Protein AF-A0A0F9GSS4-F1 (afdb_monomer)

Structure (mmCIF, N/CA/C/O backbone):
data_AF-A0A0F9GSS4-F1
#
_entry.id   AF-A0A0F9GSS4-F1
#
loop_
_atom_site.group_PDB
_atom_site.id
_atom_site.type_symbol
_atom_site.label_atom_id
_atom_site.label_alt_id
_atom_site.label_comp_id
_atom_site.label_asym_id
_atom_site.label_entity_id
_atom_site.label_seq_id
_atom_site.pdbx_PDB_ins_code
_atom_site.Cartn_x
_atom_site.Cartn_y
_atom_site.Cartn_z
_atom_site.occupancy
_atom_site.B_iso_or_equiv
_atom_site.auth_seq_id
_atom_site.auth_comp_id
_atom_site.auth_asym_id
_atom_site.auth_atom_id
_atom_site.pdbx_PDB_model_num
ATOM 1 N N . MET A 1 1 ? 0.639 -5.508 62.260 1.00 58.44 1 MET A N 1
ATOM 2 C CA . MET A 1 1 ? 1.018 -4.726 61.060 1.00 58.44 1 MET A CA 1
ATOM 3 C C . MET A 1 1 ? 0.073 -3.537 60.925 1.00 58.44 1 MET A C 1
ATOM 5 O O . MET A 1 1 ? -1.113 -3.721 61.184 1.00 58.44 1 MET A O 1
ATOM 9 N N . PRO A 1 2 ? 0.558 -2.325 60.603 1.00 60.31 2 PRO A N 1
ATOM 10 C CA . PRO A 1 2 ? -0.288 -1.136 60.530 1.00 60.31 2 PRO A CA 1
ATOM 11 C C . PRO A 1 2 ? -1.184 -1.187 59.284 1.00 60.31 2 PRO A C 1
ATOM 13 O O . PRO A 1 2 ? -0.703 -1.412 58.174 1.00 60.31 2 PRO A O 1
ATOM 16 N N . LYS A 1 3 ? -2.490 -0.946 59.466 1.00 64.44 3 LYS A N 1
ATOM 17 C CA . LYS A 1 3 ? -3.532 -0.980 58.415 1.00 64.44 3 LYS A CA 1
ATOM 18 C C . LYS A 1 3 ? -3.241 -0.066 57.206 1.00 64.44 3 LYS A C 1
ATOM 20 O O . LYS A 1 3 ? -3.822 -0.255 56.142 1.00 64.44 3 LYS A O 1
ATOM 25 N N . SER A 1 4 ? -2.325 0.896 57.338 1.00 66.56 4 SER A N 1
ATOM 26 C CA . SER A 1 4 ? -1.895 1.795 56.260 1.00 66.56 4 SER A CA 1
ATOM 27 C C . SER A 1 4 ? -1.023 1.111 55.200 1.00 66.56 4 SER A C 1
ATOM 29 O O . SER A 1 4 ? -1.161 1.416 54.017 1.00 66.56 4 SER A O 1
ATOM 31 N N . ALA A 1 5 ? -0.174 0.153 55.585 1.00 63.75 5 ALA A N 1
ATOM 32 C CA . ALA A 1 5 ? 0.691 -0.566 54.644 1.00 63.75 5 ALA A CA 1
ATOM 33 C C . ALA A 1 5 ? -0.115 -1.523 53.748 1.00 63.75 5 ALA A C 1
ATOM 35 O O . ALA A 1 5 ? 0.161 -1.654 52.557 1.00 63.75 5 ALA A O 1
ATOM 36 N N . GLU A 1 6 ? -1.164 -2.135 54.301 1.00 69.25 6 GLU A N 1
ATOM 37 C CA . GLU A 1 6 ? -2.068 -3.021 53.562 1.00 69.25 6 GLU A CA 1
ATOM 38 C C . GLU A 1 6 ? -2.932 -2.243 52.554 1.00 69.25 6 GLU A C 1
ATOM 40 O O . GLU A 1 6 ? -3.163 -2.706 51.438 1.00 69.25 6 GLU A O 1
ATOM 45 N N . PHE A 1 7 ? -3.350 -1.020 52.902 1.00 69.75 7 PHE A N 1
ATOM 46 C CA . PHE A 1 7 ? -4.063 -0.130 51.984 1.00 69.75 7 PHE A CA 1
ATOM 47 C C . PHE A 1 7 ? -3.181 0.308 50.806 1.00 69.75 7 PHE A C 1
ATOM 49 O O . PHE A 1 7 ? -3.615 0.232 49.657 1.00 69.75 7 PHE A O 1
ATOM 56 N N . PHE A 1 8 ? -1.925 0.690 51.065 1.00 61.81 8 PHE A N 1
ATOM 57 C CA . PHE A 1 8 ? -0.970 1.053 50.012 1.00 61.81 8 PHE A CA 1
ATOM 58 C C . PHE A 1 8 ? -0.606 -0.129 49.107 1.00 61.81 8 PHE A C 1
ATOM 60 O O . PHE A 1 8 ? -0.546 0.041 47.890 1.00 61.81 8 PHE A O 1
ATOM 67 N N . LEU A 1 9 ? -0.443 -1.335 49.661 1.00 60.19 9 LEU A N 1
ATOM 68 C CA . LEU A 1 9 ? -0.224 -2.549 48.869 1.00 60.19 9 LEU A CA 1
ATOM 69 C C . LEU A 1 9 ? -1.435 -2.892 47.997 1.00 60.19 9 LEU A C 1
ATOM 71 O O . LEU A 1 9 ? -1.255 -3.227 46.831 1.00 60.19 9 LEU A O 1
ATOM 75 N N . ARG A 1 10 ? -2.666 -2.725 48.498 1.00 63.75 10 ARG A N 1
ATOM 76 C CA . ARG A 1 10 ? -3.885 -2.897 47.688 1.00 63.75 10 ARG A CA 1
ATOM 77 C C . ARG A 1 10 ? -4.026 -1.820 46.608 1.00 63.75 10 ARG A C 1
ATOM 79 O O . ARG A 1 10 ? -4.512 -2.121 45.520 1.00 63.75 10 ARG A O 1
ATOM 86 N N . LEU A 1 11 ? -3.585 -0.587 46.868 1.00 55.00 11 LEU A N 1
ATOM 87 C CA . LEU A 1 11 ? -3.580 0.493 45.874 1.00 55.00 11 LEU A CA 1
ATOM 88 C C . LEU A 1 11 ? -2.537 0.245 44.769 1.00 55.00 11 LEU A C 1
ATOM 90 O O . LEU A 1 11 ? -2.820 0.462 43.591 1.00 55.00 11 LEU A O 1
ATOM 94 N N . LEU A 1 12 ? -1.356 -0.262 45.140 1.00 53.62 12 LEU A N 1
ATOM 95 C CA . LEU A 1 12 ? -0.293 -0.662 44.213 1.00 53.62 12 LEU A CA 1
ATOM 96 C C . LEU A 1 12 ? -0.680 -1.906 43.401 1.00 53.62 12 LEU A C 1
ATOM 98 O O . LEU A 1 12 ? -0.507 -1.900 42.187 1.00 53.62 12 LEU A O 1
ATOM 102 N N . GLN A 1 13 ? -1.298 -2.915 44.026 1.00 54.19 13 GLN A N 1
ATOM 103 C CA . GLN A 1 13 ? -1.827 -4.107 43.345 1.00 54.19 13 GLN A CA 1
ATOM 104 C C . GLN A 1 13 ? -2.989 -3.783 42.392 1.00 54.19 13 GLN A C 1
ATOM 106 O O . GLN A 1 13 ? -3.136 -4.425 41.355 1.00 54.19 13 GLN A O 1
ATOM 111 N N . ARG A 1 14 ? -3.799 -2.756 42.688 1.00 52.41 14 ARG A N 1
ATOM 112 C CA . ARG A 1 14 ? -4.833 -2.265 41.758 1.00 52.41 14 ARG A CA 1
ATOM 113 C C . ARG A 1 14 ? -4.262 -1.484 40.574 1.00 52.41 14 ARG A C 1
ATOM 115 O O . ARG A 1 14 ? -4.923 -1.417 39.543 1.00 52.41 14 ARG A O 1
ATOM 122 N N . ARG A 1 15 ? -3.054 -0.921 40.683 1.00 48.31 15 ARG A N 1
ATOM 123 C CA . ARG A 1 15 ? -2.369 -0.259 39.558 1.00 48.31 15 ARG A CA 1
ATOM 124 C C . ARG A 1 15 ? -1.646 -1.233 38.624 1.00 48.31 15 ARG A C 1
ATOM 126 O O . ARG A 1 15 ? -1.441 -0.888 37.467 1.00 48.31 15 ARG A O 1
ATOM 133 N N . THR A 1 16 ? -1.306 -2.440 39.076 1.00 47.00 16 THR A N 1
ATOM 134 C CA . THR A 1 16 ? -0.590 -3.445 38.267 1.00 47.00 16 THR A CA 1
ATOM 135 C C . THR A 1 16 ? -1.484 -4.401 37.479 1.00 47.00 16 THR A C 1
ATOM 137 O O . THR A 1 16 ? -0.970 -5.164 36.669 1.00 47.00 16 THR A O 1
ATOM 140 N N . ALA A 1 17 ? -2.810 -4.325 37.615 1.00 48.06 17 ALA A N 1
ATOM 141 C CA . ALA A 1 17 ? -3.743 -5.078 36.774 1.00 48.06 17 ALA A CA 1
ATOM 142 C C . ALA A 1 17 ? -4.327 -4.219 35.635 1.00 48.06 17 ALA A C 1
ATOM 144 O O . ALA A 1 17 ? -5.523 -4.280 35.340 1.00 48.06 17 ALA A O 1
ATOM 145 N N . PHE A 1 18 ? -3.491 -3.428 34.953 1.00 47.06 18 PHE A N 1
ATOM 146 C CA . PHE A 1 18 ? -3.773 -3.103 33.553 1.00 47.06 18 PHE A CA 1
ATOM 147 C C . PHE A 1 18 ? -3.562 -4.387 32.754 1.00 47.06 18 PHE A C 1
ATOM 149 O O . PHE A 1 18 ? -2.495 -4.637 32.205 1.00 47.06 18 PHE A O 1
ATOM 156 N N . GLN A 1 19 ? -4.578 -5.247 32.757 1.00 51.62 19 GLN A N 1
ATOM 157 C CA . GLN A 1 19 ? -4.636 -6.378 31.849 1.00 51.62 19 GLN A CA 1
ATOM 158 C C . GLN A 1 19 ? -4.586 -5.783 30.440 1.00 51.62 19 GLN A C 1
ATOM 160 O O . GLN A 1 19 ? -5.501 -5.056 30.042 1.00 51.62 19 GLN A O 1
ATOM 165 N N . SER A 1 20 ? -3.465 -5.982 29.744 1.00 60.16 20 SER A N 1
ATOM 166 C CA . SER A 1 20 ? -3.299 -5.523 28.371 1.00 60.16 20 SER A CA 1
ATOM 167 C C . SER A 1 20 ? -4.475 -6.056 27.566 1.00 60.16 20 SER A C 1
ATOM 169 O O . SER A 1 20 ? -4.737 -7.260 27.588 1.00 60.16 20 SER A O 1
ATOM 171 N N . LEU A 1 21 ? -5.210 -5.159 26.911 1.00 64.62 21 LEU A N 1
ATOM 172 C CA . LEU A 1 21 ? -6.304 -5.544 26.024 1.00 64.62 21 LEU A CA 1
ATOM 173 C C . LEU A 1 21 ? -5.792 -6.595 25.028 1.00 64.62 21 LEU A C 1
ATOM 175 O O . LEU A 1 21 ? -4.620 -6.511 24.648 1.00 64.62 21 LEU A O 1
ATOM 179 N N . PRO A 1 22 ? -6.622 -7.565 24.605 1.00 70.56 22 PRO A N 1
ATOM 180 C CA . PRO A 1 22 ? -6.264 -8.443 23.502 1.00 70.56 22 PRO A CA 1
ATOM 181 C C . PRO A 1 22 ? -5.840 -7.594 22.300 1.00 70.56 22 PRO A C 1
ATOM 183 O O . PRO A 1 22 ? -6.533 -6.643 21.927 1.00 70.56 22 PRO A O 1
ATOM 186 N N . GLN A 1 23 ? -4.667 -7.901 21.760 1.00 78.00 23 GLN A N 1
ATOM 187 C CA . GLN A 1 23 ? -4.088 -7.231 20.605 1.00 78.00 23 GLN A CA 1
ATOM 188 C C . GLN A 1 23 ? -3.841 -8.286 19.549 1.00 78.00 23 GLN A C 1
ATOM 190 O O . GLN A 1 23 ? -3.139 -9.260 19.815 1.00 78.00 23 GLN A O 1
ATOM 195 N N . ASP A 1 24 ? -4.388 -8.060 18.36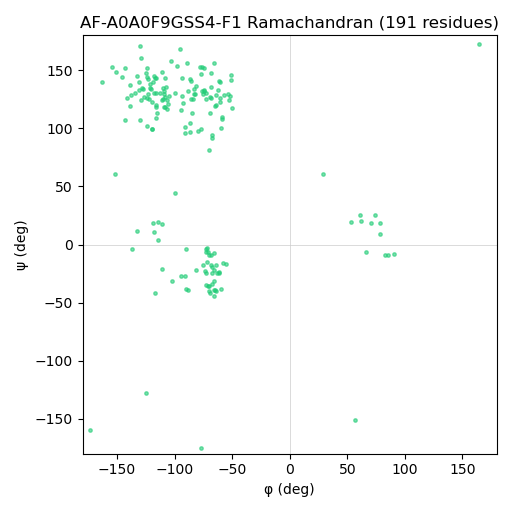4 1.00 79.94 24 ASP A N 1
ATOM 196 C CA . ASP A 1 24 ? -4.167 -8.944 17.234 1.00 79.94 24 ASP A CA 1
ATOM 197 C C . ASP A 1 24 ? -3.256 -8.237 16.241 1.00 79.94 24 ASP A C 1
ATOM 199 O O . ASP A 1 24 ? -3.570 -7.163 15.721 1.00 79.94 24 ASP A O 1
ATOM 203 N N . HIS A 1 25 ? -2.085 -8.825 16.012 1.00 83.00 25 HIS A N 1
ATOM 204 C CA . HIS A 1 25 ? -1.187 -8.356 14.971 1.00 83.00 25 HIS A CA 1
ATOM 205 C C . HIS A 1 25 ? -1.799 -8.668 13.611 1.00 83.00 25 HIS A C 1
ATOM 207 O O . HIS A 1 25 ? -2.151 -9.809 13.315 1.00 83.00 25 HIS A O 1
ATOM 213 N N . VAL A 1 26 ? -1.897 -7.643 12.776 1.00 82.81 26 VAL A N 1
ATOM 214 C CA . VAL A 1 26 ? -2.480 -7.748 11.445 1.00 82.81 26 VAL A CA 1
ATOM 215 C C . VAL A 1 26 ? -1.387 -7.614 10.405 1.00 82.81 26 VAL A C 1
ATOM 217 O O . VAL A 1 26 ? -0.608 -6.660 10.428 1.00 82.81 26 VAL A O 1
ATOM 220 N N . TYR A 1 27 ? -1.392 -8.571 9.483 1.00 88.50 27 TYR A N 1
ATOM 221 C CA . TYR A 1 27 ? -0.626 -8.587 8.244 1.00 88.50 27 TYR A CA 1
ATOM 222 C C . TYR A 1 27 ? -1.623 -8.911 7.137 1.00 88.50 27 TYR A C 1
ATOM 224 O O . TYR A 1 27 ? -2.149 -10.027 7.092 1.00 88.50 27 TYR A O 1
ATOM 232 N N . LYS A 1 28 ? -1.977 -7.919 6.320 1.00 88.56 28 LYS A N 1
ATOM 233 C CA . LYS A 1 28 ? -3.024 -8.066 5.303 1.00 88.56 28 LYS A CA 1
ATOM 234 C C . LYS A 1 28 ? -2.565 -7.483 3.984 1.00 88.56 28 LYS A C 1
ATOM 236 O O . LYS A 1 28 ? -2.082 -6.356 3.947 1.00 88.56 28 LYS A O 1
ATOM 241 N N . LEU A 1 29 ? -2.723 -8.274 2.929 1.00 88.62 29 LEU A N 1
ATOM 242 C CA . LEU A 1 29 ? -2.522 -7.806 1.568 1.00 88.62 29 LEU A CA 1
ATOM 243 C C . LEU A 1 29 ? -3.525 -6.690 1.278 1.00 88.62 29 LEU A C 1
ATOM 245 O O . LEU A 1 29 ? -4.668 -6.736 1.746 1.00 88.62 29 LEU A O 1
ATOM 249 N N . LEU A 1 30 ? -3.054 -5.679 0.560 1.00 87.00 30 LEU A N 1
ATOM 250 C CA . LEU A 1 30 ? -3.923 -4.717 -0.087 1.00 87.00 30 LEU A CA 1
ATOM 251 C C . LEU A 1 30 ? -4.663 -5.425 -1.214 1.00 87.00 30 LEU A C 1
ATOM 253 O O . LEU A 1 30 ? -4.146 -6.365 -1.814 1.00 87.00 30 LEU A O 1
ATOM 257 N N . VAL A 1 31 ? -5.883 -4.978 -1.463 1.00 89.19 31 VAL A N 1
ATOM 258 C CA . VAL A 1 31 ? -6.758 -5.598 -2.443 1.00 89.19 31 VAL A CA 1
ATOM 259 C C . VAL A 1 31 ? -7.261 -4.522 -3.391 1.00 89.19 31 VAL A C 1
ATOM 261 O O . VAL A 1 31 ? -7.671 -3.447 -2.955 1.00 89.19 31 VAL A O 1
ATOM 264 N N . SER A 1 32 ? -7.222 -4.803 -4.685 1.00 84.25 32 SER A N 1
ATOM 265 C CA . SER A 1 32 ? -7.768 -3.938 -5.720 1.00 84.25 32 SER A CA 1
ATOM 266 C C . SER A 1 32 ? -9.254 -3.680 -5.474 1.00 84.25 32 SER A C 1
ATOM 268 O O . SER A 1 32 ? -10.053 -4.607 -5.303 1.00 84.25 32 SER A O 1
ATOM 270 N N . ALA A 1 33 ? -9.632 -2.402 -5.473 1.00 79.00 33 ALA A N 1
ATOM 271 C CA . ALA A 1 33 ? -11.017 -1.996 -5.269 1.00 79.00 33 ALA A CA 1
ATOM 272 C C . ALA A 1 33 ? -11.942 -2.403 -6.434 1.00 79.00 33 ALA A C 1
ATOM 274 O O . ALA A 1 33 ? -13.159 -2.437 -6.253 1.00 79.00 33 ALA A O 1
ATOM 275 N N . SER A 1 34 ? -11.394 -2.690 -7.622 1.00 80.56 34 SER A N 1
ATOM 276 C CA . SER A 1 34 ? -12.181 -3.018 -8.818 1.00 80.56 34 SER A CA 1
ATOM 277 C C . SER A 1 34 ? -12.515 -4.501 -8.952 1.00 80.56 34 SER A C 1
ATOM 279 O O . SER A 1 34 ? -13.617 -4.830 -9.385 1.00 80.56 34 SER A O 1
ATOM 281 N N . ASP A 1 35 ? -11.586 -5.393 -8.610 1.00 81.50 35 ASP A N 1
ATOM 282 C CA . ASP A 1 35 ? -11.687 -6.828 -8.920 1.00 81.50 35 ASP A CA 1
ATOM 283 C C . ASP A 1 35 ? -11.283 -7.756 -7.764 1.00 81.50 35 ASP A C 1
ATOM 285 O O . ASP A 1 35 ? -11.444 -8.972 -7.868 1.00 81.50 35 ASP A O 1
ATOM 289 N N . GLY A 1 36 ? -10.816 -7.215 -6.636 1.00 84.06 36 GLY A N 1
ATOM 290 C CA . GLY A 1 36 ? -10.482 -8.023 -5.468 1.00 84.06 36 GLY A CA 1
ATOM 291 C C . GLY A 1 36 ? -9.136 -8.752 -5.557 1.00 84.06 36 GLY A C 1
ATOM 292 O O . GLY A 1 36 ? -8.857 -9.602 -4.707 1.00 84.06 36 GLY A O 1
ATOM 293 N N . THR A 1 37 ? -8.309 -8.459 -6.563 1.00 86.75 37 THR A N 1
ATOM 294 C CA . THR A 1 37 ? -6.977 -9.060 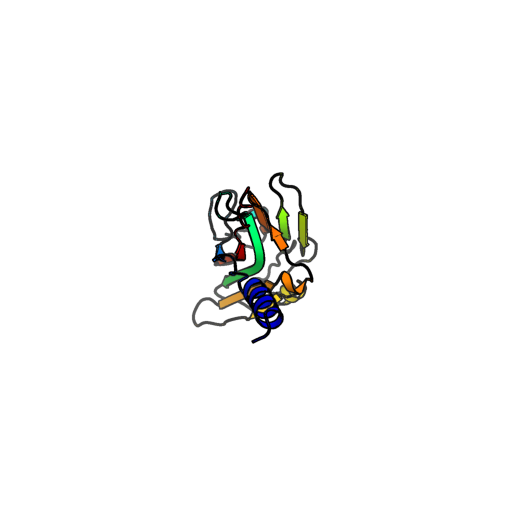-6.715 1.00 86.75 37 THR A CA 1
ATOM 295 C C . THR A 1 37 ? -5.973 -8.439 -5.741 1.00 86.75 37 THR A C 1
ATOM 297 O O . THR A 1 37 ? -6.141 -7.308 -5.287 1.00 86.75 37 THR A O 1
ATOM 300 N N . VAL A 1 38 ? -4.949 -9.204 -5.356 1.00 84.94 38 VAL A N 1
ATOM 301 C CA . VAL A 1 38 ? -3.831 -8.706 -4.526 1.00 84.94 38 VAL A CA 1
ATOM 302 C C . VAL A 1 38 ? -2.648 -8.258 -5.372 1.00 84.94 38 VAL A C 1
ATOM 304 O O . VAL A 1 38 ? -1.906 -7.374 -4.948 1.00 84.94 38 VAL A O 1
ATOM 307 N N . ASP A 1 39 ? -2.533 -8.851 -6.563 1.00 83.12 39 ASP A N 1
ATOM 308 C CA . ASP A 1 39 ? -1.531 -8.479 -7.542 1.00 83.12 39 ASP A CA 1
ATOM 309 C C . ASP A 1 39 ? -1.856 -7.087 -8.055 1.00 83.12 39 ASP A C 1
ATOM 311 O O . ASP A 1 39 ? -2.971 -6.820 -8.512 1.00 83.12 39 ASP A O 1
ATOM 315 N N . MET A 1 40 ? -0.875 -6.196 -7.966 1.00 78.38 40 MET A N 1
ATOM 316 C CA . MET A 1 40 ? -1.035 -4.840 -8.448 1.00 78.38 40 MET A CA 1
ATOM 317 C C . MET A 1 40 ? -1.044 -4.744 -9.977 1.00 78.38 40 MET A C 1
ATOM 319 O O . MET A 1 40 ? -1.275 -3.644 -10.476 1.00 78.38 40 MET A O 1
ATOM 323 N N . ASN A 1 41 ? -0.829 -5.876 -10.676 1.00 66.75 41 ASN A N 1
ATOM 324 C CA . ASN A 1 41 ? -0.977 -6.121 -12.115 1.00 66.75 41 ASN A CA 1
ATOM 325 C C . ASN A 1 41 ? -0.750 -4.859 -12.951 1.00 66.75 41 ASN A C 1
ATOM 327 O O . ASN A 1 41 ? -1.651 -4.353 -13.617 1.00 66.75 41 ASN A O 1
ATOM 331 N N . ILE A 1 42 ? 0.462 -4.327 -12.826 1.00 67.62 42 ILE A N 1
ATOM 332 C CA . ILE A 1 42 ? 0.880 -3.086 -13.464 1.00 67.62 42 ILE A CA 1
ATOM 333 C C . ILE A 1 42 ? 1.144 -3.424 -14.937 1.00 67.62 42 ILE A C 1
ATOM 335 O O . ILE A 1 42 ? 2.165 -4.039 -15.253 1.00 67.62 42 ILE A O 1
ATOM 339 N N . ASP A 1 43 ? 0.180 -3.122 -15.812 1.00 66.56 43 ASP A N 1
ATOM 340 C CA . ASP A 1 43 ? 0.130 -3.596 -17.202 1.00 66.56 43 ASP A CA 1
ATOM 341 C C . ASP A 1 43 ? 0.178 -2.474 -18.256 1.00 66.56 43 ASP A C 1
ATOM 343 O O . ASP A 1 43 ? 0.020 -2.722 -19.455 1.00 66.56 43 ASP A O 1
ATOM 347 N N . ALA A 1 44 ? 0.473 -1.245 -17.827 1.00 65.44 44 ALA A N 1
ATOM 348 C CA . ALA A 1 44 ? 0.511 -0.029 -18.630 1.00 65.44 44 ALA A CA 1
ATOM 349 C C . ALA A 1 44 ? -0.830 0.346 -19.289 1.00 65.44 44 ALA A C 1
ATOM 351 O O . ALA A 1 44 ? -0.837 1.071 -20.292 1.00 65.44 44 ALA A O 1
ATOM 352 N N . SER A 1 45 ? -1.970 -0.076 -18.729 1.00 66.50 45 SER A N 1
ATOM 353 C CA . SER A 1 45 ? -3.310 0.280 -19.231 1.00 66.50 45 SER A CA 1
ATOM 354 C C . SER A 1 45 ? -3.655 1.777 -19.100 1.00 66.50 45 SER A C 1
ATOM 356 O O . SER A 1 45 ? -4.649 2.242 -19.668 1.00 66.50 45 SER A O 1
ATOM 358 N N . GLY A 1 46 ? -2.812 2.570 -18.423 1.00 65.31 46 GLY A N 1
ATOM 359 C CA . GLY A 1 46 ? -2.811 4.039 -18.434 1.00 65.31 46 GLY A CA 1
ATOM 360 C C . GLY A 1 46 ? -3.667 4.705 -17.351 1.00 65.31 46 GLY A C 1
ATOM 361 O O . GLY A 1 46 ? -3.605 5.927 -17.186 1.00 65.31 46 GLY A O 1
ATOM 362 N N . GLY A 1 47 ? -4.462 3.931 -16.608 1.00 76.56 47 GLY A N 1
ATOM 363 C CA . GLY A 1 47 ? -5.294 4.413 -15.503 1.00 76.56 47 GLY A CA 1
ATOM 364 C C . GLY A 1 47 ? -4.572 4.402 -14.152 1.00 76.56 47 GLY A C 1
ATOM 365 O O . GLY A 1 47 ? -3.631 3.650 -13.931 1.00 76.56 47 GLY A O 1
ATOM 366 N N . ALA A 1 48 ? -5.020 5.233 -13.208 1.00 83.25 48 ALA A N 1
ATOM 367 C CA . ALA A 1 48 ? -4.635 5.054 -11.809 1.00 83.25 48 ALA A CA 1
ATOM 368 C C . ALA A 1 48 ? -5.402 3.862 -11.217 1.00 83.25 48 ALA A C 1
ATOM 370 O O . ALA A 1 48 ? -6.625 3.794 -11.361 1.00 83.25 48 ALA A O 1
ATOM 371 N N . VAL A 1 49 ? -4.699 2.963 -10.528 1.00 84.44 49 VAL A N 1
ATOM 372 C CA . VAL A 1 49 ? -5.293 1.794 -9.867 1.00 84.44 49 VAL A CA 1
ATOM 373 C C . VAL A 1 49 ? -5.223 1.975 -8.353 1.00 84.44 49 VAL A C 1
ATOM 375 O O . VAL A 1 49 ? -4.197 2.395 -7.811 1.00 84.44 49 VAL A O 1
ATOM 378 N N . ASN A 1 50 ? -6.335 1.681 -7.674 1.00 90.06 50 ASN A N 1
ATOM 379 C CA . ASN A 1 50 ? -6.486 1.839 -6.229 1.00 90.06 50 ASN A CA 1
ATOM 380 C C . ASN A 1 50 ? -6.478 0.476 -5.534 1.00 90.06 50 ASN A C 1
ATOM 382 O O . ASN A 1 50 ? -7.336 -0.369 -5.801 1.00 90.06 50 ASN A O 1
ATOM 386 N N . PHE A 1 51 ? -5.572 0.322 -4.574 1.00 91.44 51 PHE A N 1
ATOM 387 C CA . PHE A 1 51 ? -5.460 -0.855 -3.723 1.00 91.44 51 PHE A CA 1
ATOM 388 C C . PHE A 1 51 ? -5.746 -0.472 -2.283 1.00 91.44 51 PHE A C 1
ATOM 390 O O . PHE A 1 51 ? -5.047 0.355 -1.694 1.00 91.44 51 PHE A O 1
ATOM 397 N N . ASP A 1 52 ? -6.764 -1.097 -1.709 1.00 93.81 52 ASP A N 1
ATOM 398 C CA . ASP A 1 52 ? -7.312 -0.717 -0.423 1.00 93.81 52 ASP A CA 1
ATOM 399 C C . ASP A 1 52 ? -7.141 -1.834 0.610 1.00 93.81 52 ASP A C 1
ATOM 401 O O . ASP A 1 52 ? -7.292 -3.027 0.342 1.00 93.81 52 ASP A O 1
ATOM 405 N N . TYR A 1 53 ? -6.877 -1.422 1.844 1.00 92.50 53 TYR A N 1
ATOM 406 C CA . TYR A 1 53 ? -7.207 -2.192 3.032 1.00 92.50 53 TYR A CA 1
ATOM 407 C C . TYR A 1 53 ? -8.233 -1.406 3.833 1.00 92.50 53 TYR A C 1
ATOM 409 O O . TYR A 1 53 ? -7.944 -0.308 4.313 1.00 92.50 53 TYR A O 1
ATOM 417 N N . ILE A 1 54 ? -9.417 -1.990 4.002 1.00 92.25 54 ILE A N 1
ATOM 418 C CA . ILE A 1 54 ? -10.493 -1.423 4.812 1.00 92.25 54 ILE A CA 1
ATOM 419 C C . ILE A 1 54 ? -10.392 -2.010 6.216 1.00 92.25 54 ILE A C 1
ATOM 421 O O . ILE A 1 54 ? -10.345 -3.230 6.395 1.00 92.25 54 ILE A O 1
ATOM 425 N N . VAL A 1 55 ? -10.369 -1.141 7.224 1.00 90.44 55 VAL A N 1
ATOM 426 C CA . VAL A 1 55 ? -10.414 -1.560 8.622 1.00 90.44 55 VAL A CA 1
ATOM 427 C C . VAL A 1 55 ? -11.768 -2.227 8.873 1.00 90.44 55 VAL A C 1
ATOM 429 O O . VAL A 1 55 ? -12.804 -1.575 8.709 1.00 90.44 55 VAL A O 1
ATOM 432 N N 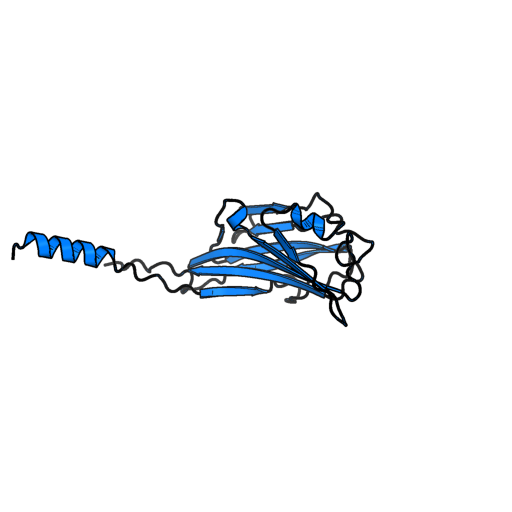. PRO A 1 56 ? -11.792 -3.514 9.264 1.00 87.25 56 PRO A N 1
ATOM 433 C CA . PRO A 1 56 ? -13.040 -4.245 9.413 1.00 87.25 56 PRO A CA 1
ATOM 434 C C . PRO A 1 56 ? -13.915 -3.601 10.490 1.00 87.25 56 PRO A C 1
ATOM 436 O O . PRO A 1 56 ? -13.445 -3.320 11.593 1.00 87.25 56 PRO A O 1
ATOM 439 N N . ALA A 1 57 ? -15.196 -3.406 10.179 1.00 83.38 57 ALA A N 1
ATOM 440 C CA . ALA A 1 57 ? -16.193 -2.989 11.154 1.00 83.38 57 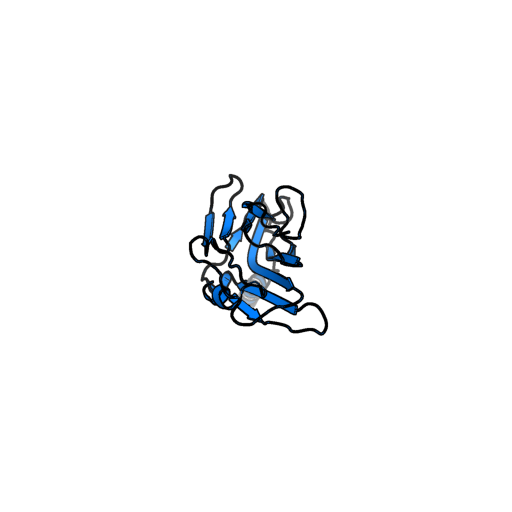ALA A CA 1
ATOM 441 C C . ALA A 1 57 ? -16.784 -4.187 11.906 1.00 83.38 57 ALA A C 1
ATOM 443 O O . ALA A 1 57 ? -17.028 -5.248 11.331 1.00 83.38 57 ALA A O 1
ATOM 444 N N . GLY A 1 58 ? -17.019 -4.020 13.208 1.00 72.38 58 GLY A N 1
ATOM 445 C CA . GLY A 1 58 ? -17.622 -5.039 14.064 1.00 72.38 58 GLY A CA 1
ATOM 446 C C . GLY A 1 58 ? -17.429 -4.747 15.551 1.00 72.38 58 GLY A C 1
ATOM 447 O O . GLY A 1 58 ? -16.684 -3.852 15.926 1.00 72.38 58 GLY A O 1
ATOM 448 N N . THR A 1 59 ? -18.079 -5.533 16.410 1.00 60.12 59 THR A N 1
ATOM 449 C CA . THR A 1 59 ? -18.119 -5.341 17.877 1.00 60.12 59 THR A CA 1
ATOM 450 C C . THR A 1 59 ? -16.807 -5.643 18.600 1.00 60.12 59 THR A C 1
ATOM 452 O O . THR A 1 59 ? -16.708 -5.469 19.810 1.00 60.12 59 THR A O 1
ATOM 455 N N . VAL A 1 60 ? -15.815 -6.167 17.882 1.00 65.69 60 VAL A N 1
ATOM 456 C CA . VAL A 1 60 ? -14.631 -6.766 18.493 1.00 65.69 60 VAL A CA 1
ATOM 457 C C . VAL A 1 60 ? -13.421 -5.842 18.433 1.00 65.69 60 VAL A C 1
ATOM 459 O O . VAL A 1 60 ? -12.603 -5.895 19.343 1.00 65.69 60 VAL A O 1
ATOM 462 N N . TYR A 1 61 ? -13.289 -4.997 17.411 1.00 70.25 61 TYR A N 1
ATOM 463 C CA . TYR A 1 61 ? -12.135 -4.113 17.248 1.00 70.25 61 TYR A CA 1
ATOM 464 C C . TYR A 1 61 ? -12.596 -2.695 16.967 1.00 70.25 61 TYR A C 1
ATOM 466 O O . TYR A 1 61 ? -13.420 -2.475 16.086 1.00 70.25 61 TYR A O 1
ATOM 474 N N . ASP A 1 62 ? -12.007 -1.745 17.683 1.00 76.75 62 ASP A N 1
ATOM 475 C CA . ASP A 1 62 ? -12.423 -0.343 17.620 1.00 76.75 62 ASP A CA 1
ATOM 476 C C . ASP A 1 62 ? -11.382 0.546 16.964 1.00 76.75 62 ASP A C 1
ATOM 478 O O . ASP A 1 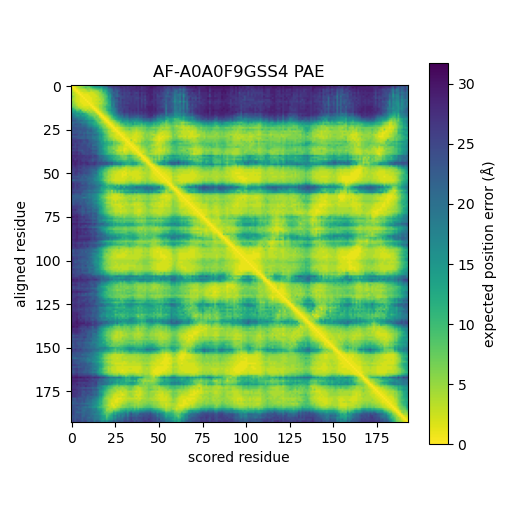62 ? -11.705 1.639 16.518 1.00 76.75 62 ASP A O 1
ATOM 482 N N . ILE A 1 63 ? -10.123 0.107 16.928 1.00 85.50 63 ILE A N 1
ATOM 483 C CA . ILE A 1 63 ? -9.057 0.847 16.267 1.00 85.50 63 ILE A CA 1
ATOM 484 C C . ILE A 1 63 ? -8.038 -0.095 15.635 1.00 85.50 63 ILE A C 1
ATOM 486 O O . ILE A 1 63 ? -7.669 -1.135 16.195 1.00 85.50 63 ILE A O 1
ATOM 490 N N . PHE A 1 64 ? -7.520 0.321 14.489 1.00 88.69 64 PHE A N 1
ATOM 491 C CA . PHE A 1 64 ? -6.345 -0.248 13.857 1.00 88.69 64 PHE A CA 1
ATOM 492 C C . PHE A 1 64 ? -5.172 0.718 14.002 1.00 88.69 64 PHE A C 1
ATOM 494 O O . PHE A 1 64 ? -5.187 1.828 13.480 1.00 88.69 64 PHE A O 1
ATOM 501 N N . MET A 1 65 ? -4.134 0.293 14.714 1.00 88.75 65 MET A N 1
ATOM 502 C CA . MET A 1 65 ? -2.876 1.024 14.793 1.00 88.75 65 MET A CA 1
ATOM 503 C C . MET A 1 65 ? -1.991 0.616 13.622 1.00 88.75 65 MET A C 1
ATOM 505 O O . MET A 1 65 ? -1.308 -0.412 13.673 1.00 88.75 65 MET A O 1
ATOM 509 N N . PHE A 1 66 ? -2.018 1.412 12.563 1.00 88.38 66 PHE A N 1
ATOM 510 C CA . PHE A 1 66 ? -1.220 1.174 11.373 1.00 88.38 66 PHE A CA 1
ATOM 511 C C . PHE A 1 66 ? 0.243 1.543 11.611 1.00 88.38 66 PHE A C 1
ATOM 513 O O . PHE A 1 66 ? 0.570 2.623 12.104 1.00 88.38 66 PHE A O 1
ATOM 520 N N . SER A 1 67 ? 1.132 0.613 11.267 1.00 88.12 67 SER A N 1
ATOM 521 C CA . SER A 1 67 ? 2.560 0.718 11.574 1.00 88.12 67 SER A CA 1
ATOM 522 C C . SER A 1 67 ? 3.436 0.793 10.334 1.00 88.12 67 SER A C 1
ATOM 524 O O . SER A 1 67 ? 4.397 1.567 10.321 1.00 88.12 67 SER A O 1
ATOM 526 N N . ARG A 1 68 ? 3.132 -0.015 9.311 1.00 87.31 68 ARG A N 1
ATOM 527 C CA . ARG A 1 68 ? 3.938 -0.117 8.097 1.00 87.31 68 ARG A CA 1
ATOM 528 C C . ARG A 1 68 ? 3.099 -0.481 6.887 1.00 87.31 68 ARG A C 1
ATOM 530 O O . ARG A 1 68 ? 2.163 -1.271 6.997 1.00 87.31 68 ARG A O 1
ATOM 537 N N . LEU A 1 69 ? 3.540 0.013 5.742 1.00 88.50 69 LEU A N 1
ATOM 538 C CA . LEU A 1 69 ? 3.199 -0.500 4.427 1.00 88.50 69 LEU A CA 1
ATOM 539 C C . LEU A 1 69 ? 4.426 -1.216 3.865 1.00 88.50 69 LEU A C 1
ATOM 541 O O . LEU A 1 69 ? 5.540 -0.712 3.979 1.00 88.50 69 LEU A O 1
ATOM 545 N N . ASN A 1 70 ? 4.240 -2.391 3.284 1.00 88.00 70 ASN A N 1
ATOM 546 C CA . ASN A 1 70 ? 5.311 -3.144 2.652 1.00 88.00 70 ASN A CA 1
ATOM 547 C C . ASN A 1 70 ? 4.951 -3.369 1.191 1.00 88.00 70 ASN A C 1
ATOM 549 O O . ASN A 1 70 ? 3.825 -3.766 0.916 1.00 88.00 70 ASN A O 1
ATOM 553 N N . PHE A 1 71 ? 5.904 -3.161 0.294 1.00 86.50 71 PHE A N 1
ATOM 554 C CA . PHE A 1 71 ? 5.804 -3.599 -1.091 1.00 86.50 71 PHE A CA 1
ATOM 555 C C . PHE A 1 71 ? 6.795 -4.721 -1.340 1.00 86.50 71 PHE A C 1
ATOM 557 O O . PHE A 1 71 ? 7.875 -4.753 -0.741 1.00 86.50 71 PHE A O 1
ATOM 564 N N . VAL A 1 72 ? 6.434 -5.628 -2.233 1.00 86.94 72 VAL A N 1
ATOM 565 C CA . VAL A 1 72 ? 7.365 -6.578 -2.825 1.00 86.94 72 VAL A CA 1
ATOM 566 C C . VAL A 1 72 ? 7.229 -6.455 -4.328 1.00 86.94 72 VAL A C 1
ATOM 568 O O . VAL A 1 72 ? 6.126 -6.534 -4.852 1.00 86.94 72 VAL A O 1
ATOM 571 N N . ILE A 1 73 ? 8.359 -6.250 -4.991 1.00 86.00 73 ILE A N 1
ATOM 572 C CA . ILE A 1 73 ? 8.468 -6.269 -6.446 1.00 86.00 73 ILE A CA 1
ATOM 573 C C . ILE A 1 73 ? 9.305 -7.487 -6.810 1.00 86.00 73 ILE A C 1
ATOM 575 O O . ILE A 1 73 ? 10.371 -7.682 -6.217 1.00 86.00 73 ILE A O 1
ATOM 579 N N . VAL A 1 74 ? 8.827 -8.293 -7.750 1.00 83.38 74 VAL A N 1
ATOM 580 C CA . VAL A 1 74 ? 9.528 -9.469 -8.266 1.00 83.38 74 VAL A CA 1
ATOM 581 C C . VAL A 1 74 ? 9.670 -9.325 -9.771 1.00 83.38 74 VAL A C 1
ATOM 583 O O . VAL A 1 74 ? 8.692 -9.032 -10.460 1.00 83.38 74 VAL A O 1
ATOM 586 N N . ASP A 1 75 ? 10.890 -9.514 -10.265 1.00 82.25 75 ASP A N 1
ATOM 587 C CA . ASP A 1 75 ? 11.167 -9.509 -11.695 1.00 82.25 75 ASP A CA 1
ATOM 588 C C . ASP A 1 75 ? 12.418 -10.327 -12.051 1.00 82.25 75 ASP A C 1
ATOM 590 O O . ASP A 1 75 ? 13.341 -10.458 -11.248 1.00 82.25 75 ASP A O 1
ATOM 594 N N . GLY A 1 76 ? 12.470 -10.855 -13.275 1.00 81.56 76 GLY A N 1
ATOM 595 C CA . GLY A 1 76 ? 13.569 -11.698 -13.756 1.00 81.56 76 GLY A CA 1
ATOM 596 C C . GLY A 1 76 ? 14.899 -10.970 -13.993 1.00 81.56 76 GLY A C 1
ATOM 597 O O . GLY A 1 76 ? 15.902 -11.618 -14.292 1.00 81.56 76 GLY A O 1
ATOM 598 N N . ASN A 1 77 ? 14.933 -9.633 -13.935 1.00 80.75 77 ASN A N 1
ATOM 599 C CA . ASN A 1 77 ? 16.137 -8.863 -14.252 1.00 80.75 77 ASN A CA 1
ATOM 600 C C . ASN A 1 77 ? 16.193 -7.527 -13.488 1.00 80.75 77 ASN A C 1
ATOM 602 O O . ASN A 1 77 ? 16.283 -6.445 -14.081 1.00 80.75 77 ASN A O 1
ATOM 606 N N . ILE A 1 78 ? 16.206 -7.589 -12.156 1.00 82.31 78 ILE A N 1
ATOM 607 C CA . ILE A 1 78 ? 16.315 -6.390 -11.323 1.00 82.31 78 ILE A CA 1
ATOM 608 C C . ILE A 1 78 ? 17.741 -5.832 -11.388 1.00 82.31 78 ILE A C 1
ATOM 610 O O . ILE A 1 78 ? 18.734 -6.496 -11.094 1.00 82.31 78 ILE A O 1
ATOM 614 N N . ARG A 1 79 ? 17.858 -4.551 -11.753 1.00 76.06 79 ARG A N 1
ATOM 615 C CA . ARG A 1 79 ? 19.143 -3.857 -11.924 1.00 76.06 79 ARG A CA 1
ATOM 616 C C . ARG A 1 79 ? 19.282 -2.694 -10.956 1.00 76.06 79 ARG A C 1
ATOM 618 O O . ARG A 1 79 ? 18.326 -1.972 -10.683 1.00 76.06 79 ARG A O 1
ATOM 625 N N . TRP A 1 80 ? 20.511 -2.477 -10.500 1.00 69.94 80 TRP A N 1
ATOM 626 C CA . TRP A 1 80 ? 20.886 -1.291 -9.733 1.00 69.94 80 TRP A CA 1
ATOM 627 C C . TRP A 1 80 ? 20.644 -0.015 -10.549 1.00 69.94 80 TRP A C 1
ATOM 629 O O . TRP A 1 80 ? 20.919 0.013 -11.752 1.00 69.94 80 TRP A O 1
ATOM 639 N N . GLY A 1 81 ? 20.131 1.036 -9.900 1.00 72.44 81 GLY A N 1
ATOM 640 C CA . GLY A 1 81 ? 19.848 2.320 -10.548 1.00 72.44 81 GLY A CA 1
ATOM 641 C C . GLY A 1 81 ? 18.673 2.311 -11.534 1.00 72.44 81 GLY A C 1
ATOM 642 O O . GLY A 1 81 ? 18.591 3.198 -12.383 1.00 72.44 81 GLY A O 1
ATOM 643 N N . ARG A 1 82 ? 17.781 1.315 -11.458 1.00 79.06 82 ARG A N 1
ATOM 644 C CA . ARG A 1 82 ? 16.552 1.212 -12.262 1.00 79.06 82 ARG A CA 1
ATOM 645 C C . ARG A 1 82 ? 15.390 0.732 -11.411 1.00 79.06 82 ARG A C 1
ATOM 647 O O . ARG A 1 82 ? 15.562 -0.206 -10.641 1.00 79.06 82 ARG A O 1
ATOM 654 N N . PHE A 1 83 ? 14.217 1.327 -11.575 1.00 79.75 83 PHE A N 1
ATOM 655 C CA . PHE A 1 83 ? 13.002 0.862 -10.915 1.00 79.75 83 PHE A CA 1
ATOM 656 C C . PHE A 1 83 ? 12.640 -0.547 -11.399 1.00 79.75 83 PHE A C 1
ATOM 658 O O . PHE A 1 83 ? 12.449 -0.741 -12.595 1.00 79.75 83 PHE A O 1
ATOM 665 N N . ALA A 1 84 ? 12.584 -1.530 -10.496 1.00 77.38 84 ALA A N 1
ATOM 666 C CA . ALA A 1 84 ? 12.226 -2.920 -10.811 1.00 77.38 84 ALA A CA 1
ATOM 667 C C . ALA A 1 84 ? 13.052 -3.571 -11.948 1.00 77.38 84 ALA A C 1
ATOM 669 O O . ALA A 1 84 ? 12.613 -4.538 -12.547 1.00 77.38 84 ALA A O 1
ATOM 670 N N . GLY A 1 85 ? 14.238 -3.035 -12.284 1.00 74.12 85 GLY A N 1
ATOM 671 C CA . GLY A 1 85 ? 15.016 -3.476 -13.456 1.00 74.12 85 GLY A CA 1
ATOM 672 C C . GLY A 1 85 ? 14.600 -2.865 -14.801 1.00 74.12 85 GLY A C 1
ATOM 673 O O . GLY A 1 85 ? 15.352 -2.960 -15.781 1.00 74.12 85 GLY A O 1
ATOM 674 N N . LEU A 1 86 ? 13.479 -2.145 -14.830 1.00 72.44 86 LEU A N 1
ATOM 675 C CA . LEU A 1 86 ? 12.917 -1.516 -16.016 1.00 72.44 86 LEU A CA 1
ATOM 676 C C . LEU A 1 86 ? 13.688 -0.266 -16.447 1.00 72.44 86 LEU A C 1
ATOM 678 O O . LEU A 1 86 ? 14.307 0.446 -15.657 1.00 72.44 86 LEU A O 1
ATOM 682 N N . GLY A 1 87 ? 13.647 0.022 -17.750 1.00 65.44 87 GLY A N 1
ATOM 683 C CA . GLY A 1 87 ? 14.078 1.321 -18.278 1.00 65.44 87 GLY A CA 1
ATOM 684 C C . GLY A 1 87 ? 13.065 2.445 -18.020 1.00 65.44 87 GLY A C 1
ATOM 685 O O . GLY A 1 87 ? 13.430 3.616 -18.115 1.00 65.44 87 GLY A O 1
ATOM 686 N N . ALA A 1 88 ? 11.813 2.091 -17.707 1.00 65.31 88 ALA A N 1
ATOM 687 C CA . ALA A 1 88 ? 10.722 3.012 -17.414 1.00 65.31 88 ALA A CA 1
ATOM 688 C C . ALA A 1 88 ? 10.600 3.272 -15.904 1.00 65.31 88 ALA A C 1
ATOM 690 O O . ALA A 1 88 ? 10.802 2.381 -15.085 1.00 65.31 88 ALA A O 1
ATOM 691 N N . ALA A 1 89 ? 10.266 4.512 -15.554 1.00 70.94 89 ALA A N 1
ATOM 692 C CA . ALA A 1 89 ? 10.040 4.956 -14.185 1.00 70.94 89 ALA A CA 1
ATOM 693 C C . ALA A 1 89 ? 8.543 4.978 -13.857 1.00 70.94 89 ALA A C 1
ATOM 695 O O . ALA A 1 89 ? 7.721 5.231 -14.748 1.00 70.94 89 ALA A O 1
ATOM 696 N N . LEU A 1 90 ? 8.199 4.827 -12.572 1.00 78.19 90 LEU A N 1
ATOM 697 C CA . LEU A 1 90 ? 6.900 5.282 -12.069 1.00 78.19 90 LEU A CA 1
ATOM 698 C C . LEU A 1 90 ? 6.906 6.806 -12.144 1.00 78.19 90 LEU A C 1
ATOM 700 O O . LEU A 1 90 ? 7.380 7.483 -11.230 1.00 78.19 90 LEU A O 1
ATOM 704 N N . ASN A 1 91 ? 6.426 7.354 -13.258 1.00 74.25 91 ASN A N 1
ATOM 705 C CA . ASN A 1 91 ? 6.532 8.787 -13.540 1.00 74.25 91 ASN A CA 1
ATOM 706 C C . ASN A 1 91 ? 5.765 9.643 -12.532 1.00 74.25 91 ASN A C 1
ATOM 708 O O . ASN A 1 91 ? 6.132 10.789 -12.296 1.00 74.25 91 ASN A O 1
ATOM 712 N N . ASN A 1 92 ? 4.750 9.056 -11.909 1.00 74.38 92 ASN A N 1
ATOM 713 C CA . ASN A 1 92 ? 3.905 9.707 -10.922 1.00 74.38 92 ASN A CA 1
ATOM 714 C C . ASN A 1 92 ? 4.065 9.066 -9.535 1.00 74.38 92 ASN A C 1
ATOM 716 O O . ASN A 1 92 ? 3.188 9.188 -8.694 1.00 74.38 92 ASN A O 1
ATOM 720 N N . GLY A 1 93 ? 5.164 8.335 -9.316 1.00 78.06 93 GLY A N 1
ATOM 721 C CA . GLY A 1 93 ? 5.502 7.717 -8.038 1.00 78.06 93 GLY A CA 1
ATOM 722 C C . GLY A 1 93 ? 4.433 6.774 -7.475 1.00 78.06 93 GLY A C 1
ATOM 723 O O . GLY A 1 93 ? 3.689 6.118 -8.203 1.00 78.06 93 GLY A O 1
ATOM 724 N N . VAL A 1 94 ? 4.411 6.686 -6.146 1.00 82.00 94 VAL A N 1
ATOM 725 C CA . VAL A 1 94 ? 3.408 5.969 -5.353 1.00 82.00 94 VAL A CA 1
ATOM 726 C C . VAL A 1 94 ? 2.720 6.958 -4.422 1.00 82.00 94 VAL A C 1
ATOM 728 O O . VAL A 1 94 ? 3.369 7.748 -3.724 1.00 82.00 94 VAL A O 1
ATOM 731 N N . LEU A 1 95 ? 1.396 6.874 -4.387 1.00 86.31 95 LEU A N 1
ATOM 732 C CA . LEU A 1 95 ? 0.536 7.687 -3.547 1.00 86.31 95 LEU A CA 1
ATOM 733 C C . LEU A 1 95 ? -0.064 6.811 -2.442 1.00 86.31 95 LEU A C 1
ATOM 735 O O . LEU A 1 95 ? -0.795 5.868 -2.722 1.00 86.31 95 LEU A O 1
ATOM 739 N N . LEU A 1 96 ? 0.229 7.116 -1.177 1.00 87.75 96 LEU A N 1
ATOM 740 C CA . LEU A 1 96 ? -0.410 6.482 -0.023 1.00 87.75 96 LEU A CA 1
ATOM 741 C C . LEU A 1 96 ? -1.360 7.470 0.652 1.00 87.75 96 LEU A C 1
ATOM 743 O O . LEU A 1 96 ? -0.966 8.561 1.063 1.00 87.75 96 LEU A O 1
ATOM 747 N N . GLN A 1 97 ? -2.605 7.055 0.836 1.00 90.38 97 GLN A N 1
ATOM 748 C CA . GLN A 1 97 ? -3.642 7.835 1.493 1.00 90.38 97 GLN A CA 1
ATOM 749 C C . GLN A 1 97 ? -4.258 7.052 2.649 1.00 90.38 97 GLN A C 1
ATOM 751 O O . GLN A 1 97 ? -4.395 5.830 2.606 1.00 90.38 97 GLN A O 1
ATOM 756 N N . VAL A 1 98 ? -4.672 7.779 3.680 1.00 91.38 98 VAL A N 1
ATOM 757 C CA . VAL A 1 98 ? -5.640 7.289 4.661 1.00 91.38 98 VAL A CA 1
ATOM 758 C C . VAL A 1 98 ? -6.918 8.060 4.459 1.00 91.38 98 VAL A C 1
ATOM 760 O O . VAL A 1 98 ? -6.897 9.290 4.492 1.00 91.38 98 VAL A O 1
ATOM 763 N N . LEU A 1 99 ? -8.008 7.334 4.253 1.00 94.75 99 LEU A N 1
ATOM 764 C CA . LEU A 1 99 ? -9.329 7.905 4.064 1.00 94.75 99 LEU A CA 1
ATOM 765 C C . LEU A 1 99 ? -10.238 7.464 5.206 1.00 94.75 99 LEU A C 1
ATOM 767 O O . LEU A 1 99 ? -10.118 6.336 5.696 1.00 94.75 99 LEU A O 1
ATOM 771 N N . ASP A 1 100 ? -11.119 8.362 5.630 1.00 94.75 100 ASP A N 1
ATOM 772 C CA . ASP A 1 100 ? -12.191 8.007 6.551 1.00 94.75 100 ASP A CA 1
ATOM 773 C C . ASP A 1 100 ? -13.335 7.265 5.841 1.00 94.75 100 ASP A C 1
ATOM 775 O O . ASP A 1 100 ? -13.249 6.904 4.665 1.00 94.75 100 ASP A O 1
ATOM 779 N N . ASP A 1 101 ? -14.402 6.997 6.586 1.00 94.25 101 ASP A N 1
ATOM 780 C CA . ASP A 1 101 ? -15.608 6.310 6.127 1.00 94.25 101 ASP A CA 1
ATOM 781 C C . ASP A 1 101 ? -16.447 7.122 5.123 1.00 94.25 101 ASP A C 1
ATOM 783 O O . ASP A 1 101 ? -17.371 6.577 4.522 1.00 94.25 101 ASP A O 1
ATOM 787 N N . ASN A 1 102 ? -16.118 8.400 4.919 1.00 94.81 102 ASN A N 1
ATOM 788 C CA . ASN A 1 102 ? -16.759 9.304 3.966 1.00 94.81 102 ASN A CA 1
ATOM 789 C C . ASN A 1 102 ? -15.828 9.660 2.797 1.00 94.81 102 ASN A C 1
ATOM 791 O O . ASN A 1 102 ? -16.061 10.645 2.095 1.00 94.81 102 ASN A O 1
ATOM 795 N N . ASP A 1 103 ? -14.772 8.870 2.588 1.00 93.12 103 ASP A N 1
ATOM 796 C CA . ASP A 1 103 ? -13.768 9.068 1.545 1.00 93.12 103 ASP A CA 1
ATOM 797 C C . ASP A 1 103 ? -12.987 10.391 1.666 1.00 93.12 103 ASP A C 1
ATOM 799 O O . ASP A 1 103 ? -12.354 10.839 0.705 1.00 93.12 103 ASP A O 1
ATOM 803 N N . VAL A 1 104 ? -12.967 11.011 2.849 1.00 94.38 104 VAL A N 1
ATOM 804 C CA . VAL A 1 104 ? -12.171 12.216 3.101 1.00 94.38 104 VAL A CA 1
ATOM 805 C C . VAL A 1 104 ? -10.740 11.810 3.434 1.00 94.38 104 VAL A C 1
ATOM 807 O O . VAL A 1 104 ? -10.494 10.968 4.298 1.00 94.38 104 VAL A O 1
ATOM 810 N N . ILE A 1 105 ? -9.773 12.426 2.752 1.00 92.44 105 ILE A N 1
ATOM 811 C CA . ILE A 1 105 ? -8.345 12.187 2.983 1.00 92.44 105 ILE A CA 1
ATOM 812 C C . ILE A 1 105 ? -7.955 12.760 4.350 1.00 92.44 105 ILE A C 1
ATOM 814 O O . ILE A 1 105 ? -7.936 13.973 4.549 1.00 92.44 105 ILE A O 1
ATOM 818 N N . GLN A 1 106 ? -7.598 11.873 5.273 1.00 90.19 106 GLN A N 1
ATOM 819 C CA . GLN A 1 106 ? -7.128 12.207 6.616 1.00 90.19 106 GLN A CA 1
ATOM 820 C C . GLN A 1 106 ? -5.609 12.381 6.652 1.00 90.19 106 GLN A C 1
ATOM 822 O O . GLN A 1 106 ? -5.090 13.258 7.339 1.00 90.19 106 GLN A O 1
ATOM 827 N N . GLN A 1 107 ? -4.885 11.543 5.905 1.00 86.31 107 GLN A N 1
ATOM 828 C CA . GLN A 1 107 ? -3.438 11.659 5.730 1.00 86.31 107 GLN A CA 1
ATOM 829 C C . GLN A 1 107 ? -3.023 11.291 4.313 1.00 86.31 107 GLN A C 1
ATOM 831 O O . GLN A 1 107 ? -3.661 10.478 3.644 1.00 86.31 107 GLN A O 1
ATOM 836 N N . HIS A 1 108 ? -1.916 11.889 3.890 1.00 82.44 108 HIS A N 1
ATOM 837 C CA . HIS A 1 108 ? -1.359 11.751 2.560 1.00 82.44 108 HIS A CA 1
ATOM 838 C C . HIS A 1 108 ? 0.164 11.633 2.674 1.00 82.44 108 HIS A C 1
ATOM 840 O O . HIS A 1 108 ? 0.825 12.533 3.191 1.00 82.44 108 HIS A O 1
ATOM 846 N N . PHE A 1 109 ? 0.712 10.515 2.206 1.00 76.06 109 PHE A N 1
ATOM 847 C CA . PHE A 1 109 ? 2.145 10.292 2.073 1.00 76.06 109 PHE A CA 1
ATOM 848 C C . PHE A 1 109 ? 2.439 10.145 0.588 1.00 76.06 109 PHE A C 1
ATOM 850 O O . PHE A 1 109 ? 1.978 9.191 -0.041 1.00 76.06 109 PHE A O 1
ATOM 857 N N . SER A 1 110 ? 3.166 11.110 0.032 1.00 67.94 110 SER A N 1
ATOM 858 C CA . SER A 1 110 ? 3.244 11.252 -1.412 1.00 67.94 110 SER A CA 1
ATOM 859 C C . SER A 1 110 ? 4.645 11.170 -1.980 1.00 67.94 110 SER A C 1
ATOM 861 O O . SER A 1 110 ? 5.565 11.817 -1.480 1.00 67.94 110 SER A O 1
ATOM 863 N N . THR A 1 111 ? 4.742 10.465 -3.105 1.00 62.62 111 THR A N 1
ATOM 864 C CA . THR A 1 111 ? 5.698 10.751 -4.185 1.00 62.62 111 THR A CA 1
ATOM 865 C C . THR A 1 111 ? 4.969 11.084 -5.492 1.00 62.62 111 THR A C 1
ATOM 867 O O . THR A 1 111 ? 5.580 11.033 -6.548 1.00 62.62 111 THR A O 1
ATOM 870 N N . ASP A 1 112 ? 3.683 11.451 -5.452 1.00 60.97 112 ASP A N 1
ATOM 871 C CA . ASP A 1 112 ? 2.817 11.686 -6.626 1.00 60.97 112 ASP A CA 1
ATOM 872 C C . ASP A 1 112 ? 3.315 12.764 -7.609 1.00 60.97 112 ASP A C 1
ATOM 874 O O . ASP A 1 112 ? 2.898 12.818 -8.762 1.00 60.97 112 ASP A O 1
ATOM 878 N N . VAL A 1 113 ? 4.269 13.587 -7.172 1.00 62.91 113 VAL A N 1
ATOM 879 C CA . VAL A 1 113 ? 4.980 14.599 -7.968 1.00 62.91 113 VAL A CA 1
ATOM 880 C C . VAL A 1 113 ? 6.474 14.299 -8.147 1.00 62.91 113 VAL A C 1
ATOM 882 O O . VAL A 1 113 ? 7.217 15.116 -8.697 1.00 62.91 113 VAL A O 1
ATOM 885 N N . HIS A 1 114 ? 6.957 13.161 -7.651 1.00 71.88 114 HIS A N 1
ATOM 886 C CA . HIS A 1 114 ? 8.355 12.735 -7.687 1.00 71.88 114 HIS A CA 1
ATOM 887 C C . HIS A 1 114 ? 8.469 11.369 -8.369 1.00 71.88 114 HIS A C 1
ATOM 889 O O . HIS A 1 114 ? 8.196 10.342 -7.748 1.00 71.88 114 HIS A O 1
ATOM 895 N N . PRO A 1 115 ? 8.903 11.346 -9.642 1.00 76.50 115 PRO A N 1
ATOM 896 C CA . PRO A 1 115 ? 9.115 10.103 -10.361 1.00 76.50 115 PRO A CA 1
ATOM 897 C C . PRO A 1 115 ? 10.044 9.159 -9.589 1.00 76.50 115 PRO A C 1
ATOM 899 O O . PRO A 1 115 ? 11.149 9.563 -9.222 1.00 76.50 115 PRO A O 1
ATOM 902 N N . LEU A 1 116 ? 9.639 7.900 -9.411 1.00 79.69 116 LEU A N 1
ATOM 903 C CA . LEU A 1 116 ? 10.518 6.846 -8.898 1.00 79.69 116 LEU A CA 1
ATOM 904 C C . LEU A 1 116 ? 11.185 6.172 -10.099 1.00 79.69 116 LEU A C 1
ATOM 906 O O . LEU A 1 116 ? 10.596 5.325 -10.773 1.00 79.69 116 LEU A O 1
ATOM 910 N N . ARG A 1 117 ? 12.400 6.619 -10.418 1.00 78.94 117 ARG A N 1
ATOM 911 C CA . ARG A 1 117 ? 13.200 6.152 -11.562 1.00 78.94 117 ARG A CA 1
ATOM 912 C C . ARG A 1 117 ? 14.104 4.990 -11.188 1.00 78.94 117 ARG A C 1
ATOM 914 O O . ARG A 1 117 ? 14.468 4.186 -12.044 1.00 78.94 117 ARG A O 1
ATOM 921 N N . THR A 1 118 ? 14.472 4.920 -9.919 1.00 78.94 118 THR A N 1
ATOM 922 C CA . THR A 1 118 ? 15.378 3.934 -9.345 1.00 78.94 118 THR A CA 1
ATOM 923 C C . THR A 1 118 ? 14.747 3.295 -8.109 1.00 78.94 118 THR A C 1
ATOM 925 O O . THR A 1 118 ? 13.826 3.851 -7.507 1.00 78.94 118 THR A O 1
ATOM 928 N N . ASN A 1 119 ? 15.231 2.120 -7.702 1.00 76.25 119 ASN A N 1
ATOM 929 C CA . ASN A 1 119 ? 14.758 1.481 -6.465 1.00 76.25 119 ASN A CA 1
ATOM 930 C C . ASN A 1 119 ? 15.176 2.286 -5.227 1.00 76.25 119 ASN A C 1
ATOM 932 O O . ASN A 1 119 ? 14.567 2.187 -4.164 1.00 76.25 119 ASN A O 1
ATOM 936 N N . GLU A 1 120 ? 16.242 3.062 -5.367 1.00 75.19 120 GLU A N 1
ATOM 937 C CA . GLU A 1 120 ? 16.806 3.947 -4.368 1.00 75.19 120 GLU A CA 1
ATOM 938 C C . GLU A 1 120 ? 15.932 5.188 -4.143 1.00 75.19 120 GLU A C 1
ATOM 940 O O . GLU A 1 120 ? 15.936 5.729 -3.039 1.00 75.19 120 GLU A O 1
ATOM 945 N N . ASP A 1 121 ? 15.113 5.588 -5.124 1.00 77.00 121 ASP A N 1
ATOM 946 C CA . ASP A 1 121 ? 14.207 6.739 -4.995 1.00 77.00 121 ASP A CA 1
ATOM 947 C C . ASP A 1 121 ? 13.117 6.502 -3.936 1.00 77.00 121 ASP A C 1
ATOM 949 O O . ASP A 1 121 ? 12.622 7.452 -3.327 1.00 77.00 121 ASP A O 1
ATOM 953 N N . PHE A 1 122 ? 12.813 5.239 -3.608 1.00 75.88 122 PHE A N 1
ATOM 954 C CA . PHE A 1 122 ? 11.982 4.910 -2.446 1.00 75.88 122 PHE A CA 1
ATOM 955 C C . PHE A 1 122 ? 12.604 5.370 -1.121 1.00 75.88 122 PHE A C 1
ATOM 957 O O . PHE A 1 122 ? 11.877 5.591 -0.157 1.00 75.88 122 PHE A O 1
ATOM 964 N N . GLY A 1 123 ? 13.925 5.555 -1.054 1.00 69.19 123 GLY A N 1
ATOM 965 C CA . GLY A 1 123 ? 14.611 6.117 0.110 1.00 69.19 123 GLY A CA 1
ATOM 966 C C . GLY A 1 123 ? 14.222 7.570 0.410 1.00 69.19 123 GLY A C 1
ATOM 967 O O . GLY A 1 123 ? 14.420 8.029 1.534 1.00 69.19 123 GLY A O 1
ATOM 968 N N . GLY A 1 124 ? 13.622 8.283 -0.552 1.00 64.88 124 GLY A N 1
ATOM 969 C CA . GLY A 1 124 ? 13.029 9.605 -0.326 1.00 64.88 124 GLY A CA 1
ATOM 970 C C . GLY A 1 124 ? 11.775 9.570 0.557 1.00 64.88 124 GLY A C 1
ATOM 971 O O . GLY A 1 124 ? 11.391 10.588 1.133 1.00 64.88 124 GLY A O 1
ATOM 972 N N . LEU A 1 125 ? 11.151 8.401 0.718 1.00 68.62 125 LEU A N 1
ATOM 973 C CA . LEU A 1 125 ? 10.021 8.206 1.619 1.00 68.62 125 LEU A CA 1
ATOM 974 C C . LEU A 1 125 ? 10.524 7.964 3.050 1.00 68.62 125 LEU A C 1
ATOM 976 O O . LEU A 1 125 ? 11.428 7.166 3.307 1.00 68.62 125 LEU A O 1
ATOM 980 N N . THR A 1 126 ? 9.918 8.643 4.024 1.00 60.97 126 THR A N 1
ATOM 981 C CA . THR A 1 126 ? 10.378 8.580 5.419 1.00 60.97 126 THR A CA 1
ATOM 982 C C . THR A 1 126 ? 10.318 7.163 5.989 1.00 60.97 126 THR A C 1
ATOM 984 O O . THR A 1 126 ? 9.263 6.552 6.098 1.00 60.97 126 THR A O 1
ATOM 987 N N . GLY A 1 127 ? 11.453 6.651 6.460 1.00 61.75 127 GLY A N 1
ATOM 988 C CA . GLY A 1 127 ? 11.472 5.370 7.153 1.00 61.75 127 GLY A CA 1
ATOM 989 C C . GLY A 1 127 ? 11.296 4.157 6.249 1.00 61.75 127 GLY A C 1
ATOM 990 O O . GLY A 1 127 ? 10.834 3.118 6.734 1.00 61.75 127 GLY A O 1
ATOM 991 N N . VAL A 1 128 ? 11.661 4.298 4.976 1.00 72.56 128 VAL A N 1
ATOM 992 C CA . VAL A 1 128 ? 11.822 3.178 4.060 1.00 72.56 128 VAL A CA 1
ATOM 993 C C . VAL A 1 128 ? 13.117 2.430 4.333 1.00 72.56 128 VAL A C 1
ATOM 995 O O . VAL A 1 128 ? 14.185 3.024 4.432 1.00 72.56 128 VAL A O 1
ATOM 998 N N . ASP A 1 129 ? 12.999 1.109 4.416 1.00 73.19 129 ASP A N 1
ATOM 999 C CA . ASP A 1 129 ? 14.123 0.185 4.341 1.00 73.19 129 ASP A CA 1
ATOM 1000 C C . ASP A 1 129 ? 13.888 -0.737 3.123 1.00 73.19 129 ASP A C 1
ATOM 1002 O O . ASP A 1 129 ? 12.845 -1.396 3.047 1.00 73.19 129 ASP A O 1
ATOM 1006 N N . ASN A 1 130 ? 14.821 -0.787 2.167 1.00 69.81 130 ASN A N 1
ATOM 1007 C CA . ASN A 1 130 ? 14.776 -1.669 0.993 1.00 69.81 130 ASN A CA 1
ATOM 1008 C C . ASN A 1 130 ? 16.041 -2.543 0.906 1.00 69.81 130 ASN A C 1
ATOM 1010 O O . ASN A 1 130 ? 17.130 -2.121 1.287 1.00 69.81 130 ASN A O 1
ATOM 1014 N N . VAL A 1 131 ? 15.906 -3.794 0.449 1.00 67.56 131 VAL A N 1
ATOM 1015 C CA . VAL A 1 131 ? 17.043 -4.732 0.328 1.00 67.56 131 VAL A CA 1
ATOM 1016 C C . VAL A 1 131 ? 16.884 -5.588 -0.919 1.00 67.56 131 VAL A C 1
ATOM 1018 O O . VAL A 1 131 ? 16.086 -6.515 -0.900 1.00 67.56 131 VAL A O 1
ATOM 1021 N N . ILE A 1 132 ? 17.674 -5.346 -1.964 1.00 73.06 132 ILE A N 1
ATOM 1022 C CA . ILE A 1 132 ? 17.654 -6.192 -3.168 1.00 73.06 132 ILE A CA 1
ATOM 1023 C C . ILE A 1 132 ? 18.113 -7.611 -2.806 1.00 73.06 132 ILE A C 1
ATOM 1025 O O . ILE A 1 132 ? 19.161 -7.797 -2.181 1.00 73.06 132 ILE A O 1
ATOM 1029 N N . ARG A 1 133 ? 17.326 -8.616 -3.196 1.00 72.44 133 ARG A N 1
ATOM 1030 C CA . ARG A 1 133 ? 17.657 -10.034 -3.047 1.00 72.44 133 ARG A CA 1
ATOM 1031 C C . ARG A 1 133 ? 17.783 -10.665 -4.422 1.00 72.44 133 ARG A C 1
ATOM 1033 O O . ARG A 1 133 ? 16.776 -10.855 -5.093 1.00 72.44 133 ARG A O 1
ATOM 1040 N N . LEU A 1 134 ? 19.018 -10.992 -4.794 1.00 74.25 134 LEU A N 1
ATOM 1041 C CA . LEU A 1 134 ? 19.303 -11.700 -6.035 1.00 74.25 134 LEU A CA 1
ATOM 1042 C C . LEU A 1 134 ? 19.077 -13.203 -5.850 1.00 74.25 134 LEU A C 1
ATOM 1044 O O . LEU A 1 134 ? 19.503 -13.762 -4.831 1.00 74.25 134 LEU A O 1
ATOM 1048 N N . ALA A 1 135 ? 18.435 -13.855 -6.815 1.00 69.75 135 ALA A N 1
ATOM 1049 C CA . ALA A 1 135 ? 18.199 -15.299 -6.799 1.00 69.75 135 ALA A CA 1
ATOM 1050 C C . ALA A 1 135 ? 18.631 -15.952 -8.122 1.00 69.75 135 ALA A C 1
ATOM 1052 O O . ALA A 1 135 ? 18.982 -15.283 -9.083 1.00 69.75 135 ALA A O 1
ATOM 1053 N N . ALA A 1 136 ? 18.642 -17.288 -8.174 1.00 63.09 136 ALA A N 1
ATOM 1054 C CA . ALA A 1 136 ? 18.922 -18.021 -9.417 1.00 63.09 136 ALA A CA 1
ATOM 1055 C C . ALA A 1 136 ? 17.757 -17.963 -10.436 1.00 63.09 136 ALA A C 1
ATOM 1057 O O . ALA A 1 136 ? 17.900 -18.470 -11.546 1.00 63.09 136 ALA A O 1
ATOM 1058 N N . GLY A 1 137 ? 16.617 -17.394 -10.035 1.00 77.12 137 GLY A N 1
ATOM 1059 C CA . GLY A 1 137 ? 15.447 -17.096 -10.862 1.00 77.12 137 GLY A CA 1
ATOM 1060 C C . GLY A 1 137 ? 15.109 -15.614 -10.720 1.00 77.12 137 GLY A C 1
ATOM 1061 O O . GLY A 1 137 ? 16.004 -14.788 -10.853 1.00 77.12 137 GLY A O 1
ATOM 1062 N N . ASP A 1 138 ? 13.861 -15.288 -10.394 1.00 77.88 138 ASP A N 1
ATOM 1063 C CA . ASP A 1 138 ? 13.454 -13.890 -10.247 1.00 77.88 138 ASP A CA 1
ATOM 1064 C C . ASP A 1 138 ? 14.094 -13.224 -9.026 1.00 77.88 138 ASP A C 1
ATOM 1066 O O . ASP A 1 138 ? 14.133 -13.772 -7.917 1.00 77.88 138 ASP A O 1
ATOM 1070 N N . ASP A 1 139 ? 14.576 -12.009 -9.242 1.00 80.94 139 ASP A N 1
ATOM 1071 C CA . ASP A 1 139 ? 15.066 -11.136 -8.196 1.00 80.94 139 ASP A CA 1
ATOM 1072 C C . ASP A 1 139 ? 13.881 -10.500 -7.460 1.00 80.94 139 ASP A C 1
ATOM 1074 O O . ASP A 1 139 ? 12.802 -10.294 -8.020 1.00 80.94 139 ASP A O 1
ATOM 1078 N N . ALA A 1 140 ? 14.083 -10.142 -6.191 1.00 81.75 140 ALA A N 1
ATOM 1079 C CA . ALA A 1 140 ? 13.043 -9.512 -5.385 1.00 81.75 140 ALA A CA 1
ATOM 1080 C C . ALA A 1 140 ? 13.533 -8.251 -4.670 1.00 81.75 140 ALA A C 1
ATOM 1082 O O . ALA A 1 140 ? 14.619 -8.221 -4.078 1.00 81.75 140 ALA A O 1
ATOM 1083 N N . ILE A 1 141 ? 12.677 -7.228 -4.640 1.00 83.88 141 ILE A N 1
ATOM 1084 C CA . ILE A 1 141 ? 12.871 -6.007 -3.856 1.00 83.88 141 ILE A CA 1
ATOM 1085 C C . ILE A 1 141 ? 11.720 -5.858 -2.854 1.00 83.88 141 ILE A C 1
ATOM 1087 O O . ILE A 1 141 ? 10.646 -5.369 -3.201 1.00 83.88 141 ILE A O 1
ATOM 1091 N N . PRO A 1 142 ? 11.932 -6.231 -1.582 1.00 82.94 142 PRO A N 1
ATOM 1092 C CA . PRO A 1 142 ? 11.095 -5.798 -0.484 1.00 82.94 142 PRO A CA 1
ATOM 1093 C C . PRO A 1 142 ? 11.381 -4.331 -0.143 1.00 82.94 142 PRO A C 1
ATOM 1095 O O . PRO A 1 142 ? 12.533 -3.936 0.055 1.00 82.94 142 PRO A O 1
ATOM 1098 N N . ILE A 1 143 ? 10.316 -3.553 0.012 1.00 84.44 143 ILE A N 1
ATOM 1099 C CA . ILE A 1 143 ? 10.334 -2.146 0.415 1.00 84.44 143 ILE A CA 1
ATOM 1100 C C . ILE A 1 143 ? 9.452 -2.021 1.650 1.00 84.44 143 ILE A C 1
ATOM 1102 O O . ILE A 1 143 ? 8.299 -2.443 1.638 1.00 84.44 143 ILE A O 1
ATOM 1106 N N . ARG A 1 144 ? 9.980 -1.457 2.737 1.00 85.62 144 ARG A N 1
ATOM 1107 C CA . ARG A 1 144 ? 9.269 -1.364 4.019 1.00 85.62 144 ARG A CA 1
ATOM 1108 C C . ARG A 1 144 ? 9.089 0.083 4.428 1.00 85.62 144 ARG A C 1
ATOM 1110 O O . ARG A 1 144 ? 9.998 0.660 5.010 1.00 85.62 144 ARG A O 1
ATOM 1117 N N . PHE A 1 145 ? 7.916 0.652 4.193 1.00 83.75 145 PHE A N 1
ATOM 1118 C CA . PHE A 1 145 ? 7.585 2.014 4.589 1.00 83.75 145 PHE A CA 1
ATOM 1119 C C . PHE A 1 145 ? 7.044 2.055 6.021 1.00 83.75 145 PHE A C 1
ATOM 1121 O O . PHE A 1 145 ? 5.913 1.653 6.303 1.00 83.75 145 PHE A O 1
ATOM 1128 N N . SER A 1 146 ? 7.879 2.511 6.956 1.00 85.19 146 SER A N 1
ATOM 1129 C CA . SER A 1 146 ? 7.539 2.572 8.378 1.00 85.19 146 SER A CA 1
ATOM 1130 C C . SER A 1 146 ? 6.914 3.908 8.770 1.00 85.19 146 SER A C 1
ATOM 1132 O O . SER A 1 146 ? 7.618 4.872 9.061 1.00 85.19 146 SER A O 1
ATOM 1134 N N . ILE A 1 147 ? 5.589 3.931 8.898 1.00 80.88 147 ILE A N 1
ATOM 1135 C CA . ILE A 1 147 ? 4.815 5.137 9.218 1.00 80.88 147 ILE A CA 1
ATOM 1136 C C . ILE A 1 147 ? 5.210 5.744 10.556 1.00 80.88 147 ILE A C 1
ATOM 1138 O O . ILE A 1 147 ? 5.316 6.957 10.666 1.00 80.88 147 ILE A O 1
ATOM 1142 N N . PHE A 1 148 ? 5.502 4.932 11.572 1.00 73.06 148 PHE A N 1
ATOM 1143 C CA . PHE A 1 148 ? 5.889 5.463 12.884 1.00 73.06 148 PHE A CA 1
ATOM 1144 C C . PHE A 1 148 ? 7.177 6.309 12.838 1.00 73.06 148 PHE A C 1
ATOM 1146 O O . PHE A 1 148 ? 7.364 7.177 13.688 1.00 73.06 148 PHE A O 1
ATOM 1153 N N . LYS A 1 149 ? 8.060 6.092 11.846 1.00 73.50 149 LYS A N 1
ATOM 1154 C CA . LYS A 1 149 ? 9.268 6.914 11.649 1.00 73.50 149 LYS A CA 1
ATOM 1155 C C . LYS A 1 149 ? 8.930 8.321 11.126 1.00 73.50 149 LYS A C 1
ATOM 1157 O O . LYS A 1 149 ? 9.770 9.203 11.237 1.00 73.50 149 LYS A O 1
ATOM 1162 N N . SER A 1 150 ? 7.708 8.554 10.631 1.00 70.25 150 SER A N 1
ATOM 1163 C CA . SER A 1 150 ? 7.194 9.895 10.295 1.00 70.25 150 SER A CA 1
ATOM 1164 C C . SER A 1 150 ? 6.872 10.759 11.522 1.00 70.25 150 SER A C 1
ATOM 1166 O O . SER A 1 150 ? 6.470 11.908 11.375 1.00 70.25 150 SER A O 1
ATOM 1168 N N . GLY A 1 151 ? 7.025 10.219 12.738 1.00 65.69 151 GLY A N 1
ATOM 1169 C CA . GLY A 1 151 ? 6.708 10.913 13.990 1.00 65.69 151 GLY A CA 1
ATOM 1170 C C . GLY A 1 151 ? 5.239 10.802 14.407 1.00 65.69 151 GLY A C 1
ATOM 1171 O O . GLY A 1 151 ? 4.909 11.130 15.544 1.00 65.69 151 GLY A O 1
ATOM 1172 N N . ASN A 1 152 ? 4.374 10.269 13.539 1.00 64.75 152 ASN A N 1
ATOM 1173 C CA . ASN A 1 152 ? 2.954 10.089 13.810 1.00 64.75 152 ASN A CA 1
ATOM 1174 C C . ASN A 1 152 ? 2.610 8.606 13.988 1.00 64.75 152 ASN A C 1
ATOM 1176 O O . ASN A 1 152 ? 2.966 7.754 13.173 1.00 64.75 152 ASN A O 1
ATOM 1180 N N . THR A 1 153 ? 1.872 8.289 15.053 1.00 69.75 153 THR A N 1
ATOM 1181 C CA . THR A 1 153 ? 1.163 7.004 15.138 1.00 69.75 153 THR A CA 1
ATOM 1182 C C . THR A 1 153 ? -0.167 7.154 14.414 1.00 69.75 153 THR A C 1
ATOM 1184 O O . THR A 1 153 ? -0.928 8.071 14.713 1.00 69.75 153 THR A O 1
ATOM 1187 N N . MET A 1 154 ? -0.445 6.282 13.443 1.00 85.19 154 MET A N 1
ATOM 1188 C CA . MET A 1 154 ? -1.721 6.311 12.733 1.00 85.19 154 MET A CA 1
ATOM 1189 C C . MET A 1 154 ? -2.700 5.347 13.376 1.00 85.19 154 MET A C 1
ATOM 1191 O O . MET A 1 154 ? -2.495 4.134 13.384 1.00 85.19 154 MET A O 1
ATOM 1195 N N . THR A 1 155 ? -3.769 5.917 13.918 1.00 89.38 155 THR A N 1
ATOM 1196 C CA . THR A 1 155 ? -4.911 5.172 14.435 1.00 89.38 155 THR A CA 1
ATOM 1197 C C . THR A 1 155 ? -6.050 5.341 13.447 1.00 89.38 155 THR A C 1
ATOM 1199 O O . THR A 1 155 ? -6.443 6.466 13.157 1.00 89.38 155 THR A O 1
ATOM 1202 N N . LEU A 1 156 ? -6.535 4.230 12.910 1.00 90.81 156 LEU A N 1
ATOM 1203 C CA . LEU A 1 156 ? -7.653 4.183 11.983 1.00 90.81 156 LEU A CA 1
ATOM 1204 C C . LEU A 1 156 ? -8.865 3.593 12.698 1.00 90.81 156 LEU A C 1
ATOM 1206 O O . LEU A 1 156 ? -8.721 2.676 13.510 1.00 90.81 156 LEU A O 1
ATOM 1210 N N . PHE A 1 157 ? -10.044 4.110 12.379 1.00 91.88 157 PHE A N 1
ATOM 1211 C CA . PHE A 1 157 ? -11.318 3.656 12.931 1.00 91.88 157 PHE A CA 1
ATOM 1212 C C . PHE A 1 157 ? -11.986 2.630 12.001 1.00 91.88 157 PHE A C 1
ATOM 1214 O O . PHE A 1 157 ? -11.535 2.446 10.869 1.00 91.88 157 PHE A O 1
ATOM 1221 N N . PRO A 1 158 ? -13.039 1.927 12.450 1.00 91.19 158 PRO A N 1
ATOM 1222 C CA . PRO A 1 158 ? -13.811 1.037 11.595 1.00 91.19 158 PRO A CA 1
ATOM 1223 C C . PRO A 1 158 ? -14.263 1.735 10.310 1.00 91.19 158 PRO A C 1
ATOM 1225 O O . PRO A 1 158 ? -14.629 2.907 10.341 1.00 91.19 158 PRO A O 1
ATOM 1228 N N . ASN A 1 159 ? -14.235 1.006 9.192 1.00 92.31 159 ASN A N 1
ATOM 1229 C CA . ASN A 1 159 ? -14.534 1.490 7.836 1.00 92.31 159 ASN A CA 1
ATOM 1230 C C . ASN A 1 159 ? -13.557 2.517 7.250 1.00 92.31 159 ASN A C 1
ATOM 1232 O O . ASN A 1 159 ? -13.650 2.810 6.061 1.00 92.31 159 ASN A O 1
ATOM 1236 N N . TRP A 1 160 ? -12.585 3.017 8.017 1.00 94.50 160 TRP A N 1
ATOM 1237 C CA . TRP A 1 160 ? -11.483 3.772 7.426 1.00 94.50 160 TRP A CA 1
ATOM 1238 C C . TRP A 1 160 ? -10.646 2.854 6.544 1.00 94.50 160 TRP A C 1
ATOM 1240 O O . TRP A 1 160 ? -10.596 1.637 6.757 1.00 94.50 160 TRP A O 1
ATOM 1250 N N . ARG A 1 161 ? -9.935 3.432 5.579 1.00 93.38 161 ARG A N 1
ATOM 1251 C CA . ARG A 1 161 ? -9.092 2.661 4.665 1.00 93.38 161 ARG A CA 1
ATOM 1252 C C . ARG A 1 161 ? -7.702 3.241 4.500 1.00 93.38 161 ARG A C 1
ATOM 1254 O O . ARG A 1 161 ? -7.501 4.454 4.491 1.00 93.38 161 ARG A O 1
ATOM 1261 N N . VAL A 1 162 ? -6.748 2.334 4.336 1.00 92.38 162 VAL A N 1
ATOM 1262 C CA . VAL A 1 162 ? -5.424 2.626 3.790 1.00 92.38 162 VAL A CA 1
ATOM 1263 C C . VAL A 1 162 ? -5.504 2.362 2.295 1.00 92.38 162 VAL A C 1
ATOM 1265 O O . VAL A 1 162 ? -5.817 1.241 1.906 1.00 92.38 162 VAL A O 1
ATOM 1268 N N . ARG A 1 163 ? -5.217 3.376 1.484 1.00 93.06 163 ARG A N 1
ATOM 1269 C CA . ARG A 1 163 ? -5.230 3.299 0.026 1.00 93.06 163 ARG A CA 1
ATOM 1270 C C . ARG A 1 163 ? -3.839 3.522 -0.525 1.00 93.06 163 ARG A C 1
ATOM 1272 O O . ARG A 1 163 ? -3.202 4.521 -0.203 1.00 93.06 163 ARG A O 1
ATOM 1279 N N . VAL A 1 164 ? -3.408 2.637 -1.405 1.00 90.38 164 VAL A N 1
ATOM 1280 C CA . VAL A 1 164 ? -2.281 2.877 -2.297 1.00 90.38 164 VAL A CA 1
ATOM 1281 C C . VAL A 1 164 ? -2.829 3.139 -3.688 1.00 90.38 164 VAL A C 1
ATOM 1283 O O . VAL A 1 164 ? -3.618 2.353 -4.203 1.00 90.38 164 VAL A O 1
ATOM 1286 N N . VAL A 1 165 ? -2.401 4.243 -4.282 1.00 88.06 165 VAL A N 1
ATOM 1287 C CA . VAL A 1 165 ? -2.669 4.586 -5.671 1.00 88.06 165 VAL A CA 1
ATOM 1288 C C . VAL A 1 165 ? -1.357 4.491 -6.430 1.00 88.06 165 VAL A C 1
ATOM 1290 O O . VAL A 1 165 ? -0.360 5.118 -6.058 1.00 88.06 165 VAL A O 1
ATOM 1293 N N . ILE A 1 166 ? -1.366 3.693 -7.488 1.00 82.25 166 ILE A N 1
ATOM 1294 C CA . ILE A 1 166 ? -0.260 3.585 -8.434 1.00 82.25 166 ILE A CA 1
ATOM 1295 C C . ILE A 1 166 ? -0.798 4.036 -9.781 1.00 82.25 166 ILE A C 1
ATOM 1297 O O . ILE A 1 166 ? -1.871 3.608 -10.207 1.00 82.25 166 ILE A O 1
ATOM 1301 N N . GLN A 1 167 ? -0.075 4.941 -10.433 1.00 76.19 167 GLN A N 1
ATOM 1302 C CA . GLN A 1 167 ? -0.411 5.332 -11.792 1.00 76.19 167 GLN A CA 1
ATOM 1303 C C . GLN A 1 167 ? 0.238 4.336 -12.743 1.00 76.19 167 GLN A C 1
ATOM 1305 O O . GLN A 1 167 ? 1.464 4.240 -12.805 1.00 76.19 167 GLN A O 1
ATOM 1310 N N . ASP A 1 168 ? -0.594 3.566 -13.432 1.00 67.19 168 ASP A N 1
ATOM 1311 C CA . ASP A 1 168 ? -0.137 2.449 -14.235 1.00 67.19 168 ASP A CA 1
ATOM 1312 C C . ASP A 1 168 ? 0.405 2.932 -15.585 1.00 67.19 168 ASP A C 1
ATOM 1314 O O . ASP A 1 168 ? -0.331 3.222 -16.530 1.00 67.19 168 ASP A O 1
ATOM 1318 N N . ASN A 1 169 ? 1.725 3.073 -15.657 1.00 68.00 169 ASN A N 1
ATOM 1319 C CA . ASN A 1 169 ? 2.443 3.329 -16.901 1.00 68.00 169 ASN A CA 1
ATOM 1320 C C . ASN A 1 169 ? 3.660 2.409 -17.075 1.00 68.00 169 ASN A C 1
ATOM 1322 O O . ASN A 1 169 ? 4.510 2.687 -17.927 1.00 68.00 169 ASN A O 1
ATOM 1326 N N . LEU A 1 170 ? 3.785 1.375 -16.240 1.00 70.12 170 LEU A N 1
ATOM 1327 C CA . LEU A 1 170 ? 4.872 0.412 -16.336 1.00 70.12 170 LEU A CA 1
ATOM 1328 C C . LEU A 1 170 ? 4.358 -0.822 -17.058 1.00 70.12 170 LEU A C 1
ATOM 1330 O O . LEU A 1 170 ? 3.324 -1.366 -16.712 1.00 70.12 170 LEU A O 1
ATOM 1334 N N . SER A 1 171 ? 5.101 -1.256 -18.061 1.00 67.12 171 SER A N 1
ATOM 1335 C CA . SER A 1 171 ? 4.943 -2.588 -18.631 1.00 67.12 171 SER A CA 1
ATOM 1336 C C . SER A 1 171 ? 6.091 -3.448 -18.107 1.00 67.12 171 SER A C 1
ATOM 1338 O O . SER A 1 171 ? 7.127 -2.908 -17.719 1.00 67.12 171 SER A O 1
ATOM 1340 N N . GLU A 1 172 ? 5.919 -4.770 -18.122 1.00 71.75 172 GLU A N 1
ATOM 1341 C CA . GLU A 1 172 ? 7.002 -5.746 -17.907 1.00 71.75 172 GLU A CA 1
ATOM 1342 C C . GLU A 1 172 ? 7.442 -5.989 -16.447 1.00 71.75 172 GLU A C 1
ATOM 1344 O O . GLU A 1 172 ? 8.513 -6.548 -16.244 1.00 71.75 172 GLU A O 1
ATOM 1349 N N . ILE A 1 173 ? 6.644 -5.647 -15.423 1.00 74.94 173 ILE A N 1
ATOM 1350 C CA . ILE A 1 173 ? 6.889 -6.180 -14.066 1.00 74.94 173 ILE A CA 1
ATOM 1351 C C . ILE A 1 173 ? 6.199 -7.530 -13.935 1.00 74.94 173 ILE A C 1
ATOM 1353 O O . ILE A 1 173 ? 4.993 -7.631 -14.144 1.00 74.94 173 ILE A O 1
ATOM 1357 N N . SER A 1 174 ? 6.961 -8.555 -13.558 1.00 79.44 174 SER A N 1
ATOM 1358 C CA . SER A 1 174 ? 6.424 -9.908 -13.400 1.00 79.44 174 SER A CA 1
ATOM 1359 C C . SER A 1 174 ? 5.387 -9.995 -12.277 1.00 79.44 174 SER A C 1
ATOM 1361 O O . SER A 1 174 ? 4.385 -10.690 -12.431 1.00 79.44 174 SER A O 1
ATOM 1363 N N . HIS A 1 175 ? 5.624 -9.308 -11.153 1.00 81.31 175 HIS A N 1
ATOM 1364 C CA . HIS A 1 175 ? 4.694 -9.267 -10.026 1.00 81.31 175 HIS A CA 1
ATOM 1365 C C . HIS A 1 175 ? 4.990 -8.106 -9.057 1.00 81.31 175 HIS A C 1
ATOM 1367 O O . HIS A 1 175 ? 6.153 -7.828 -8.735 1.00 81.31 175 HIS A O 1
ATOM 1373 N N . MET A 1 176 ? 3.942 -7.449 -8.546 1.00 84.44 176 MET A N 1
ATOM 1374 C CA . MET A 1 176 ? 4.054 -6.455 -7.475 1.00 84.44 176 MET A CA 1
ATOM 1375 C C . MET A 1 176 ? 2.883 -6.559 -6.496 1.00 84.44 176 MET A C 1
ATOM 1377 O O . MET A 1 176 ? 1.734 -6.423 -6.891 1.00 84.44 176 MET A O 1
ATOM 1381 N N . ASP A 1 177 ? 3.193 -6.692 -5.207 1.00 87.75 177 ASP A N 1
ATOM 1382 C CA . ASP A 1 177 ? 2.208 -6.797 -4.127 1.00 87.75 177 ASP A CA 1
ATOM 1383 C C . ASP A 1 177 ? 2.425 -5.720 -3.061 1.00 87.75 177 ASP A C 1
ATOM 1385 O O . ASP A 1 177 ? 3.554 -5.299 -2.776 1.00 87.75 177 ASP A O 1
ATOM 1389 N N . GLY A 1 178 ? 1.338 -5.335 -2.389 1.00 88.56 178 GLY A N 1
ATOM 1390 C CA . GLY A 1 178 ? 1.359 -4.446 -1.230 1.00 88.56 178 GLY A CA 1
ATOM 1391 C C . GLY A 1 178 ? 0.705 -5.070 0.000 1.00 88.56 178 GLY A C 1
ATOM 1392 O O . GLY A 1 178 ? -0.310 -5.753 -0.088 1.00 88.56 178 GLY A O 1
ATOM 1393 N N . LEU A 1 179 ? 1.267 -4.815 1.181 1.00 91.38 179 LEU A N 1
ATOM 1394 C CA . LEU A 1 179 ? 0.795 -5.360 2.452 1.00 91.38 179 LEU A CA 1
ATOM 1395 C C . LEU A 1 179 ? 0.811 -4.312 3.562 1.00 91.38 179 LEU A C 1
ATOM 1397 O O . LEU A 1 179 ? 1.846 -3.711 3.863 1.00 91.38 179 LEU A O 1
ATOM 1401 N N . VAL A 1 180 ? -0.316 -4.167 4.253 1.00 90.12 180 VAL A N 1
ATOM 1402 C CA . VAL A 1 180 ? -0.406 -3.378 5.481 1.00 90.12 180 VAL A CA 1
ATOM 1403 C C . VAL A 1 180 ? -0.046 -4.216 6.702 1.00 90.12 180 VAL A C 1
ATOM 1405 O O . VAL A 1 180 ? -0.396 -5.393 6.824 1.00 90.12 180 VAL A O 1
ATOM 1408 N N . GLN A 1 181 ? 0.637 -3.575 7.644 1.00 90.88 181 GLN A N 1
ATOM 1409 C CA . GLN A 1 181 ? 1.006 -4.153 8.925 1.00 90.88 181 GLN A CA 1
ATOM 1410 C C . GLN A 1 181 ? 0.581 -3.228 10.066 1.00 90.88 181 GLN A C 1
ATOM 1412 O O . GLN A 1 181 ? 0.865 -2.023 10.063 1.00 90.88 181 GLN A O 1
ATOM 1417 N N . GLY A 1 182 ? -0.023 -3.797 11.105 1.00 89.38 182 GLY A N 1
ATOM 1418 C CA . GLY A 1 182 ? -0.387 -3.050 12.305 1.00 89.38 182 GLY A CA 1
ATOM 1419 C C . GLY A 1 182 ? -0.921 -3.921 13.433 1.00 89.38 182 GLY A C 1
ATOM 1420 O O . GLY A 1 182 ? -0.672 -5.126 13.484 1.00 89.38 182 GLY A O 1
ATOM 1421 N N . ILE A 1 183 ? -1.642 -3.288 14.357 1.00 88.25 183 ILE A N 1
ATOM 1422 C CA . ILE A 1 183 ? -2.259 -3.939 15.517 1.00 88.25 183 ILE A CA 1
ATOM 1423 C C . ILE A 1 183 ? -3.726 -3.529 15.584 1.00 88.25 183 ILE A C 1
ATOM 1425 O O . ILE A 1 183 ? -4.027 -2.339 15.665 1.00 88.25 183 ILE A O 1
ATOM 1429 N N . LEU A 1 184 ? -4.633 -4.501 15.604 1.00 86.19 184 LEU A N 1
ATOM 1430 C CA . LEU A 1 184 ? -6.024 -4.261 15.974 1.00 86.19 184 LEU A CA 1
ATOM 1431 C C . LEU A 1 184 ? -6.152 -4.261 17.495 1.00 86.19 184 LEU A C 1
ATOM 1433 O O . LEU A 1 184 ? -5.684 -5.183 18.171 1.00 86.19 184 LEU A O 1
ATOM 1437 N N . LYS A 1 185 ? -6.792 -3.222 18.037 1.00 83.25 185 LYS A N 1
ATOM 1438 C CA . LYS A 1 185 ? -7.086 -3.111 19.468 1.00 83.25 185 LYS A CA 1
ATOM 1439 C C . LYS A 1 185 ? -8.585 -3.050 19.708 1.00 83.25 185 LYS A C 1
ATOM 1441 O O . LYS A 1 185 ? -9.324 -2.366 19.001 1.00 83.25 185 LYS A O 1
ATOM 1446 N N . ARG A 1 186 ? -9.003 -3.743 20.764 1.00 80.19 186 ARG A N 1
ATOM 1447 C CA . ARG A 1 186 ? -10.354 -3.656 21.322 1.00 80.19 186 ARG A CA 1
ATOM 1448 C C . ARG A 1 186 ? -10.381 -2.538 22.356 1.00 80.19 186 ARG A C 1
ATOM 1450 O O . ARG A 1 186 ? -9.503 -2.509 23.216 1.00 80.19 186 ARG A O 1
ATOM 1457 N N . THR A 1 187 ? -11.351 -1.642 22.314 1.00 67.56 187 THR A N 1
ATOM 1458 C CA . THR A 1 187 ? -11.637 -0.714 23.412 1.00 67.56 187 THR A CA 1
ATOM 1459 C C . THR A 1 187 ? -12.373 -1.490 24.495 1.00 67.56 187 THR A C 1
ATOM 1461 O O . THR A 1 187 ? -13.096 -2.451 24.233 1.00 67.56 187 THR A O 1
ATOM 1464 N N . ARG A 1 188 ? -12.154 -1.128 25.761 1.00 61.25 188 ARG A N 1
ATOM 1465 C CA . ARG A 1 188 ? -12.985 -1.670 26.839 1.00 61.25 188 ARG A CA 1
ATOM 1466 C C . ARG A 1 188 ? -14.422 -1.248 26.562 1.00 61.25 188 ARG A C 1
ATOM 1468 O O . ARG A 1 188 ? -14.678 -0.048 26.497 1.00 61.25 188 ARG A O 1
ATOM 1475 N N . GLU A 1 189 ? -15.345 -2.205 26.517 1.00 56.25 189 GLU A N 1
ATOM 1476 C CA . GLU A 1 189 ? -16.737 -1.900 26.83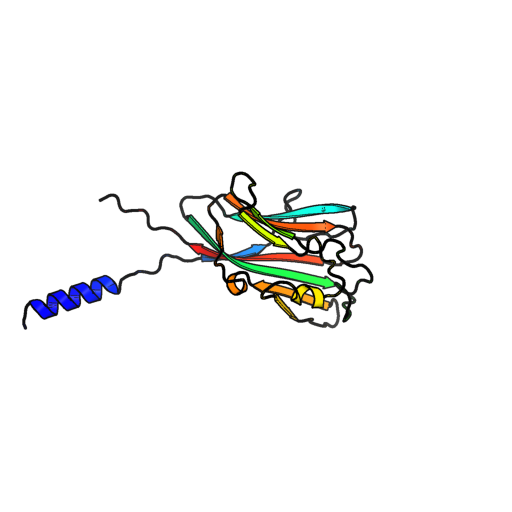1 1.00 56.25 189 GLU A CA 1
ATOM 1477 C C . GLU A 1 189 ? -16.717 -1.143 28.161 1.00 56.25 189 GLU A C 1
ATOM 1479 O O . GLU A 1 189 ? -16.207 -1.645 29.176 1.00 56.25 189 GLU A O 1
ATOM 1484 N N . ALA A 1 190 ? -17.171 0.110 28.149 1.00 50.53 190 ALA A N 1
ATOM 1485 C CA . ALA A 1 190 ? -17.412 0.818 29.387 1.00 50.53 190 ALA A CA 1
ATOM 1486 C C . ALA A 1 190 ? -18.438 -0.031 30.135 1.00 50.53 190 ALA A C 1
ATOM 1488 O O . ALA A 1 190 ? -19.587 -0.127 29.710 1.00 50.53 190 ALA A O 1
ATOM 1489 N N . LYS A 1 191 ? -18.019 -0.707 31.211 1.00 42.88 191 LYS A N 1
ATOM 1490 C CA . LYS A 1 191 ? -18.972 -1.311 32.137 1.00 42.88 191 LYS A CA 1
ATOM 1491 C C . LYS A 1 191 ? -19.816 -0.158 32.660 1.00 42.88 191 LYS A C 1
ATOM 1493 O O . LYS A 1 191 ? -19.353 0.588 33.519 1.00 42.88 191 LYS A O 1
ATOM 1498 N N . ILE A 1 192 ? -21.008 0.004 32.097 1.00 45.34 192 ILE A N 1
ATOM 1499 C CA . ILE A 1 192 ? -22.060 0.827 32.674 1.00 45.34 192 ILE A CA 1
ATOM 1500 C C . ILE A 1 192 ? -22.449 0.078 33.948 1.00 45.34 192 ILE A C 1
ATOM 1502 O O . ILE A 1 192 ? -23.146 -0.934 33.896 1.00 45.34 192 ILE A O 1
ATOM 1506 N N . SER A 1 193 ? -21.831 0.478 35.057 1.00 51.72 193 SER A N 1
ATOM 1507 C CA . SER A 1 193 ? -22.165 0.026 36.406 1.00 51.72 193 SER A CA 1
ATOM 1508 C C . SER A 1 193 ? -23.319 0.839 36.953 1.00 51.72 193 SER A C 1
ATOM 1510 O O . SER A 1 193 ? -23.205 2.082 36.838 1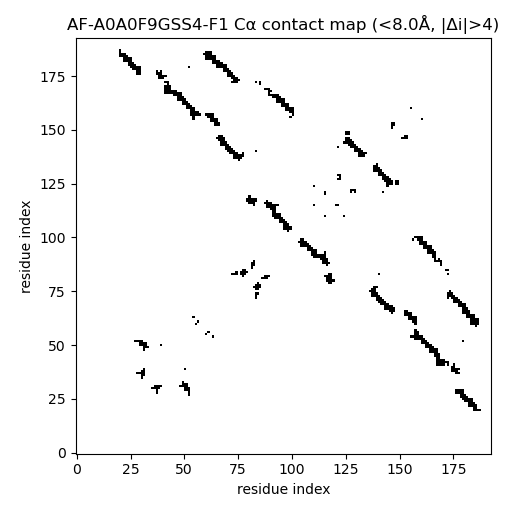.00 51.72 193 SER A O 1
#

Organism: NCBI:txid412755

Mean predicted aligned error: 10.49 Å

Sequence (193 aa):
MPKSAEFFLRLLQRRTAFQSLPQDHVYKLLVSASDGTVDMNIDASGGAVNFDYIVPAGTVYDIFMFSRLNFVIVDGNIRWGRFAGLGAALNNGVLLQVLDDNDVIQQHFSTDVHPLRTNEDFGGLTGVDNVIRLAAGDDAIPIRFSIFKSGNTMTLFPNWRVRVVIQDNLSEISHMDGLVQGILKRTREAKIS

Solvent-accessible surface area (backbone atoms only — not comparable to full-atom values): 10466 Å² total; per-residue (Å²): 132,67,73,66,59,58,52,51,49,51,54,52,55,64,66,69,64,71,71,75,63,72,68,47,78,43,77,43,67,24,25,31,74,88,79,65,42,49,64,61,73,46,67,37,84,65,50,74,47,52,29,36,40,66,37,68,69,60,99,69,42,55,34,36,39,50,40,33,44,34,39,40,40,36,22,78,58,61,40,88,84,18,22,77,34,38,96,59,39,38,68,43,20,48,31,38,37,31,27,42,75,82,72,46,76,76,43,78,50,75,29,55,89,43,53,28,48,23,62,66,50,54,60,78,41,63,50,42,52,71,56,82,42,85,53,100,60,59,19,37,37,45,36,36,36,26,45,52,67,67,75,47,82,44,73,38,44,54,52,14,30,45,33,40,38,40,58,24,66,44,65,87,59,75,42,40,40,43,32,44,3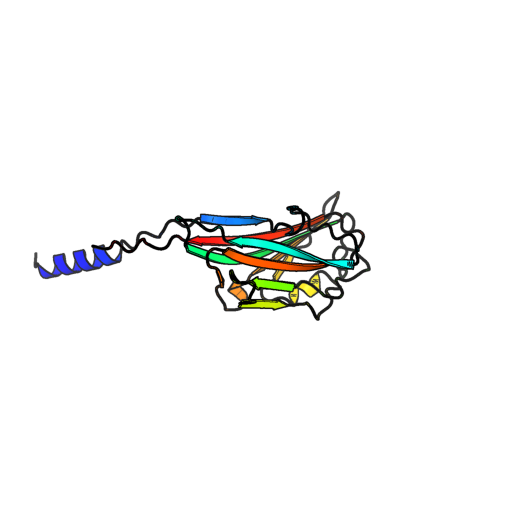2,34,35,38,32,41,68,79,77,77,78,87,122

pLDDT: mean 76.76, std 12.12, range [42.88, 9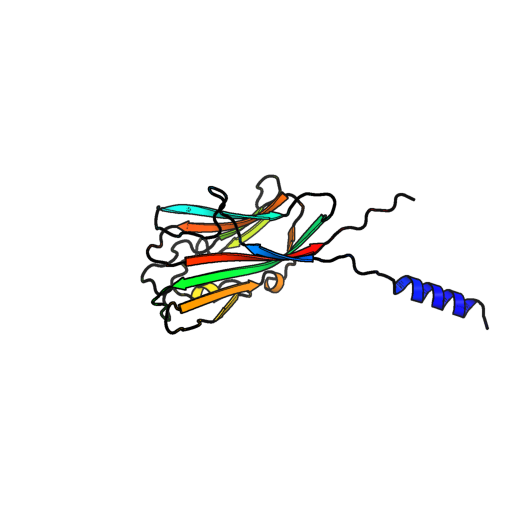4.81]

Radius of gyration: 21.65 Å; Cα contacts (8 Å, |Δi|>4): 449; chains: 1; bounding box: 43×33×80 Å

Nearest PDB structures (foldseek):
  6ku9-assembly1_A  TM=3.275E-01  e=3.112E-01  African swine fever virus
  4fsj-assembly1_A  TM=2.454E-01  e=3.112E-01  Flock House virus
  8czz-assembly1_K  TM=2.622E-01  e=7.933E-01  Homo sapiens
  5a7x-assembly1_N  TM=2.026E-01  e=1.166E+00  Homo sapiens
  5c7k-assembly1_E  TM=2.107E-01  e=8.856E-01  Homo sapiens

Secondary structure (DSSP, 8-state):
--HHHHHHHHHHHHHS---PPPEEEEEEE-EETTT--SB------SSEEEEEEEPPPSTT--EEEEEEEEEEEEETT--TTSGGG-SS-BTT-EEEEEE-TTS-EEEEEE-TTS-B-SGGGGGGSTTEEE--B--SS-EEEEEEEEGGGGT--EEE-TT-EEEEEEE------SEEEEEEEEEEEPPPP----

Foldseek 3Di:
DDPVVVVVVVVVVVVPPPPPFDKDKDKFWFAWPPPRDQWPPLAQPQAKTKTKDAAADDQFFFKWFWWKKKKKFKAFAQDAQADSNDQDWLCQDKKKFKAALVRHTPDIFGPRNPIGGGPCVLVVQFPWDWDWADDPGIIMIMIMRTPVSVVDTDMGGHRIMIMMIGRRRDRRGPTMGMIIITMTGRDDPPPPD